Protein AF-A0A932VD61-F1 (afdb_monomer_lite)

Secondary structure (DSSP, 8-state):
-EEEEEEEHHHHHHHHHHHHHHHHTT--TTTHHHHHHHHHT--HHHHHHHHHHHHHHHH--TTEEEEEEEEPPTT-PPPTTPEEETTEEEEEEEPPPP--------GGG---------------------------------------PPP--------------------------PPP--PPPPPPPP------TT-PPP----------------PPP--------PPPP-

Structure (mmCIF, N/CA/C/O backbone):
data_AF-A0A932VD61-F1
#
_entry.id   AF-A0A932VD61-F1
#
loop_
_atom_site.group_PDB
_atom_site.id
_atom_site.type_symbol
_atom_site.label_atom_id
_atom_site.label_alt_id
_atom_site.labe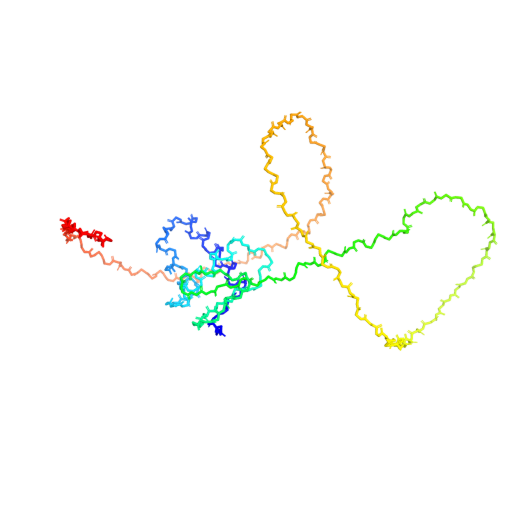l_comp_id
_atom_site.label_asym_id
_atom_site.label_entity_id
_atom_site.label_seq_id
_atom_site.pdbx_PDB_ins_code
_atom_site.Cartn_x
_atom_site.Cartn_y
_atom_site.Cartn_z
_atom_site.occupancy
_atom_site.B_iso_or_equiv
_atom_site.auth_seq_id
_atom_site.auth_comp_id
_atom_site.auth_asym_id
_atom_site.auth_atom_id
_atom_site.pdbx_PDB_model_num
ATOM 1 N N . MET A 1 1 ? 19.773 8.457 -6.678 1.00 86.25 1 MET A N 1
ATOM 2 C CA . MET A 1 1 ? 18.458 7.871 -6.346 1.00 86.25 1 MET A CA 1
ATOM 3 C C . MET A 1 1 ? 18.666 6.917 -5.197 1.00 86.25 1 MET A C 1
ATOM 5 O O . MET A 1 1 ? 19.420 5.963 -5.352 1.00 86.25 1 MET A O 1
ATOM 9 N N . LYS A 1 2 ? 18.067 7.219 -4.048 1.00 90.88 2 LYS A N 1
ATOM 10 C CA . LYS A 1 2 ? 18.147 6.375 -2.855 1.00 90.88 2 LYS A CA 1
ATOM 11 C C . LYS A 1 2 ? 16.764 5.793 -2.595 1.00 90.88 2 LYS A C 1
ATOM 13 O O . LYS A 1 2 ? 15.779 6.533 -2.584 1.00 90.88 2 LYS A O 1
ATOM 18 N N . THR A 1 3 ? 16.696 4.480 -2.415 1.00 95.44 3 THR A N 1
ATOM 19 C CA . THR A 1 3 ? 15.477 3.813 -1.952 1.00 95.44 3 THR A CA 1
ATOM 20 C C . THR A 1 3 ? 15.306 4.114 -0.470 1.00 95.44 3 THR A C 1
ATOM 22 O O . THR A 1 3 ? 16.220 3.869 0.314 1.00 95.44 3 THR A O 1
ATOM 25 N N . LEU A 1 4 ? 14.160 4.675 -0.092 1.00 95.25 4 LEU A N 1
ATOM 26 C CA . LEU A 1 4 ? 13.840 4.993 1.299 1.00 95.25 4 LEU A CA 1
ATOM 27 C C . LEU A 1 4 ? 13.211 3.793 2.005 1.00 95.25 4 LEU A C 1
ATOM 29 O O . LEU A 1 4 ? 13.608 3.434 3.110 1.00 95.25 4 LEU A O 1
ATOM 33 N N . THR A 1 5 ? 12.197 3.192 1.382 1.00 97.31 5 THR A N 1
ATOM 34 C CA . THR A 1 5 ? 11.459 2.070 1.964 1.00 97.31 5 THR A CA 1
ATOM 35 C C . THR A 1 5 ? 10.760 1.247 0.888 1.00 97.31 5 THR A C 1
ATOM 37 O O . THR A 1 5 ? 10.547 1.715 -0.232 1.00 97.31 5 THR A O 1
ATOM 40 N N . GLU A 1 6 ? 10.404 0.018 1.244 1.00 97.31 6 GLU A N 1
ATOM 41 C CA . GLU A 1 6 ? 9.687 -0.928 0.396 1.00 97.31 6 GLU A CA 1
ATOM 42 C C . GLU A 1 6 ? 8.499 -1.490 1.175 1.00 97.31 6 GLU A C 1
ATOM 44 O O . GLU A 1 6 ? 8.615 -1.828 2.356 1.00 97.31 6 GLU A O 1
ATOM 49 N N . PHE A 1 7 ? 7.355 -1.610 0.506 1.00 98.06 7 PHE A N 1
ATOM 50 C CA . PHE A 1 7 ? 6.151 -2.196 1.079 1.00 98.06 7 PHE A CA 1
ATOM 51 C C . PHE A 1 7 ? 5.710 -3.405 0.263 1.00 98.06 7 PHE A C 1
ATOM 53 O O . PHE A 1 7 ? 5.352 -3.284 -0.909 1.00 98.06 7 PHE A O 1
ATOM 60 N N . ASP A 1 8 ? 5.711 -4.577 0.896 1.00 97.75 8 ASP A N 1
ATOM 61 C CA . ASP A 1 8 ? 5.280 -5.819 0.261 1.00 97.75 8 ASP A CA 1
ATOM 62 C C . ASP A 1 8 ? 3.780 -5.819 -0.035 1.00 97.75 8 ASP A C 1
ATOM 64 O O . ASP A 1 8 ? 2.957 -5.356 0.765 1.00 97.75 8 ASP A O 1
ATOM 68 N N . ALA A 1 9 ? 3.397 -6.448 -1.148 1.00 97.25 9 ALA A N 1
ATOM 69 C CA . ALA A 1 9 ? 1.999 -6.539 -1.554 1.00 97.25 9 ALA A CA 1
ATOM 70 C C . ALA A 1 9 ? 1.101 -7.225 -0.516 1.00 97.25 9 ALA A C 1
ATOM 72 O O . ALA A 1 9 ? -0.081 -6.904 -0.439 1.00 97.25 9 ALA A O 1
ATOM 73 N N . PHE A 1 10 ? 1.630 -8.147 0.297 1.00 96.62 10 PHE A N 1
ATOM 74 C CA . PHE A 1 10 ? 0.847 -8.790 1.357 1.00 96.62 10 PHE A CA 1
ATOM 75 C C . PHE A 1 10 ? 0.365 -7.775 2.403 1.00 96.62 10 PHE A C 1
ATOM 77 O O . PHE A 1 10 ? -0.812 -7.764 2.757 1.00 96.62 10 PHE A O 1
ATOM 84 N N . ARG A 1 11 ? 1.247 -6.868 2.845 1.00 96.44 11 ARG A N 1
ATOM 85 C CA . ARG A 1 11 ? 0.890 -5.811 3.802 1.00 96.44 11 ARG A CA 1
ATOM 86 C C . ARG A 1 11 ? -0.080 -4.810 3.192 1.00 96.44 11 ARG A C 1
ATOM 88 O O . ARG A 1 11 ? -1.061 -4.457 3.838 1.00 96.44 11 ARG A O 1
ATOM 95 N N . LEU A 1 12 ? 0.162 -4.409 1.945 1.00 97.38 12 LEU A N 1
ATOM 96 C CA . LEU A 1 12 ? -0.714 -3.482 1.227 1.00 97.38 12 LEU A CA 1
ATOM 97 C C . LEU A 1 12 ? -2.122 -4.066 1.051 1.00 97.38 12 LEU A C 1
ATOM 99 O O . LEU A 1 12 ? -3.102 -3.386 1.327 1.00 97.38 12 LEU A O 1
ATOM 103 N N . LYS A 1 13 ? -2.245 -5.345 0.674 1.00 96.31 13 LYS A N 1
ATOM 104 C CA . LYS A 1 13 ? -3.547 -6.018 0.533 1.00 96.31 13 LYS A CA 1
ATOM 105 C C . LYS A 1 13 ? -4.289 -6.144 1.861 1.00 96.31 13 LYS A C 1
ATOM 107 O O . LYS A 1 13 ? -5.487 -5.882 1.903 1.00 96.31 13 LYS A O 1
ATOM 112 N N . ASN A 1 14 ? -3.589 -6.498 2.941 1.00 96.50 14 ASN A N 1
ATOM 113 C CA . ASN A 1 14 ? -4.199 -6.538 4.271 1.00 96.50 14 ASN A CA 1
ATOM 114 C C . ASN A 1 14 ? -4.708 -5.152 4.674 1.00 96.50 14 ASN A C 1
ATOM 116 O O . ASN A 1 14 ? -5.851 -5.026 5.091 1.00 96.50 14 ASN A O 1
ATOM 120 N N . ALA A 1 15 ? -3.907 -4.110 4.457 1.00 96.94 15 ALA A N 1
ATOM 121 C CA . ALA A 1 15 ? -4.298 -2.740 4.753 1.00 96.94 15 ALA A CA 1
ATOM 122 C C . ALA A 1 15 ? -5.477 -2.247 3.900 1.00 96.94 15 ALA A C 1
ATOM 124 O O . ALA A 1 15 ? -6.343 -1.556 4.424 1.00 96.94 15 ALA A O 1
ATOM 125 N N . MET A 1 16 ? -5.570 -2.632 2.621 1.00 96.38 16 MET A N 1
ATOM 126 C CA . MET A 1 16 ? -6.751 -2.349 1.793 1.00 96.38 16 MET A CA 1
ATOM 127 C C . MET A 1 16 ? -8.014 -3.012 2.358 1.00 96.38 16 MET A C 1
ATOM 129 O O . MET A 1 16 ? -9.083 -2.406 2.343 1.00 96.38 16 MET A O 1
ATOM 133 N N . ASN A 1 17 ? -7.909 -4.246 2.861 1.00 96.06 17 ASN A N 1
ATOM 134 C CA . ASN A 1 17 ? -9.034 -4.925 3.506 1.00 96.06 17 ASN A CA 1
ATOM 135 C C . ASN A 1 17 ? -9.419 -4.225 4.814 1.00 96.06 17 ASN A C 1
ATOM 137 O O . ASN A 1 17 ? -10.587 -3.907 5.001 1.00 96.06 17 ASN A O 1
ATOM 141 N N . THR A 1 18 ? -8.442 -3.877 5.655 1.00 96.19 18 THR A N 1
ATOM 142 C CA . THR A 1 18 ? -8.679 -3.115 6.888 1.00 96.19 18 THR A CA 1
ATOM 143 C C . THR A 1 18 ? -9.297 -1.748 6.600 1.00 96.19 18 THR A C 1
ATOM 145 O O . THR A 1 18 ? -10.253 -1.367 7.260 1.00 96.19 18 THR A O 1
ATOM 148 N N . LYS A 1 19 ? -8.830 -1.017 5.579 1.00 95.38 19 LYS A N 1
ATOM 149 C CA . LYS A 1 19 ? -9.429 0.260 5.161 1.00 95.38 19 LYS A CA 1
ATOM 150 C C . LYS A 1 19 ? -10.902 0.072 4.798 1.00 95.38 19 LYS A C 1
ATOM 152 O O . LYS A 1 19 ? -11.740 0.809 5.301 1.00 95.38 19 LYS A O 1
ATOM 157 N N . LYS A 1 20 ? -11.234 -0.958 4.011 1.00 95.69 20 LYS A N 1
ATOM 158 C CA . LYS A 1 20 ? -12.627 -1.297 3.667 1.00 95.69 20 LYS A CA 1
ATOM 159 C C . LYS A 1 20 ? -13.467 -1.636 4.897 1.00 95.69 20 LYS A C 1
ATOM 161 O O . LYS A 1 20 ? -14.597 -1.173 4.986 1.00 95.69 20 LYS A O 1
ATOM 166 N N . GLU A 1 21 ? -12.929 -2.408 5.838 1.00 96.00 21 GLU A N 1
ATOM 167 C CA . GLU A 1 21 ? -13.606 -2.744 7.098 1.00 96.00 21 GLU A CA 1
ATOM 168 C C . GLU A 1 21 ? -13.862 -1.499 7.955 1.00 96.00 21 GLU A C 1
ATOM 170 O O . GLU A 1 21 ? -14.961 -1.324 8.472 1.00 96.00 21 GLU A O 1
ATOM 175 N N . LEU A 1 22 ? -12.885 -0.597 8.061 1.00 95.12 22 LEU A N 1
ATOM 176 C CA . LEU A 1 22 ? -13.011 0.644 8.826 1.00 95.12 22 LEU A CA 1
ATOM 177 C C . LEU A 1 22 ? -13.992 1.627 8.174 1.00 95.12 22 LEU A C 1
ATOM 179 O O . LEU A 1 22 ? -14.781 2.255 8.876 1.00 95.12 22 LEU A O 1
ATOM 183 N N . THR A 1 23 ? -13.993 1.728 6.843 1.00 95.06 23 THR A N 1
ATOM 184 C CA . THR A 1 23 ? -14.992 2.515 6.109 1.00 95.06 23 THR A CA 1
ATOM 185 C C . THR A 1 23 ? -16.389 1.908 6.258 1.00 95.06 23 THR A C 1
ATOM 187 O O . THR A 1 23 ? -17.351 2.639 6.470 1.00 95.06 23 THR A O 1
ATOM 190 N N . ALA A 1 24 ? -16.516 0.577 6.216 1.00 96.06 24 ALA A N 1
ATOM 191 C CA . ALA A 1 24 ? -17.784 -0.109 6.466 1.00 96.06 24 ALA A CA 1
ATOM 192 C C . ALA A 1 24 ? -18.271 0.063 7.916 1.00 96.06 24 ALA A C 1
ATOM 194 O O . ALA A 1 24 ? -19.474 0.114 8.153 1.00 96.06 24 ALA A O 1
ATOM 195 N N . ALA A 1 25 ? -17.350 0.209 8.872 1.00 94.56 25 ALA A N 1
ATOM 196 C CA . ALA A 1 25 ? -17.651 0.550 10.261 1.00 94.56 25 ALA A CA 1
ATOM 197 C C . ALA A 1 25 ? -18.057 2.026 10.459 1.00 94.56 25 ALA A C 1
ATOM 199 O O . ALA A 1 25 ? -18.344 2.425 11.585 1.00 94.56 25 ALA A O 1
ATOM 200 N N . GLY A 1 26 ? -18.085 2.835 9.394 1.00 95.69 26 GLY A N 1
ATOM 201 C CA . GLY A 1 26 ? -18.506 4.234 9.446 1.00 95.69 26 GLY A CA 1
ATOM 202 C C . GLY A 1 26 ? -17.440 5.195 9.968 1.00 95.69 26 GLY A C 1
ATOM 203 O O . GLY A 1 26 ? -17.776 6.326 10.308 1.00 95.69 26 GLY A O 1
ATOM 204 N N . LYS A 1 27 ? -16.165 4.780 10.027 1.00 95.62 27 LYS A N 1
ATOM 205 C CA . LYS A 1 27 ? -15.083 5.705 10.383 1.00 95.62 27 LYS A CA 1
ATOM 206 C C . LYS A 1 27 ? -14.934 6.781 9.314 1.00 95.62 27 LYS A C 1
ATOM 208 O O . LYS A 1 27 ? -14.971 6.492 8.114 1.00 95.62 27 LYS A O 1
ATOM 213 N N . THR A 1 28 ? -14.755 8.017 9.759 1.00 93.69 28 THR A N 1
ATOM 214 C CA . THR A 1 28 ? -14.576 9.174 8.879 1.00 93.69 28 THR A CA 1
ATOM 215 C C . THR A 1 28 ? -13.179 9.158 8.253 1.00 93.69 28 THR A C 1
ATOM 217 O O . THR A 1 28 ? -12.256 8.513 8.754 1.00 93.69 28 THR A O 1
ATOM 220 N N . ALA A 1 29 ? -13.002 9.874 7.139 1.00 90.56 29 ALA A N 1
ATOM 221 C CA . ALA A 1 29 ? -11.723 9.916 6.423 1.00 90.56 29 ALA A CA 1
ATOM 222 C C . ALA A 1 29 ? -10.560 10.459 7.277 1.00 90.56 29 ALA A C 1
ATOM 224 O O . ALA A 1 29 ? -9.412 10.096 7.039 1.00 90.56 29 ALA A O 1
ATOM 225 N N . GLU A 1 30 ? -10.862 11.278 8.285 1.00 92.25 30 GLU A N 1
ATOM 226 C CA . GLU A 1 30 ? -9.887 11.864 9.211 1.00 92.25 30 GLU A CA 1
ATOM 227 C C . GLU A 1 30 ? -9.397 10.857 10.265 1.00 92.25 30 GLU A C 1
ATOM 229 O O . GLU A 1 30 ? -8.239 10.900 10.674 1.00 92.25 30 GLU A O 1
ATOM 234 N N . GLU A 1 31 ? -10.239 9.898 10.662 1.00 94.38 31 GLU A N 1
ATOM 235 C CA . GLU A 1 31 ? -9.899 8.867 11.654 1.00 94.38 31 GLU A CA 1
ATOM 236 C C . GLU A 1 31 ? -9.207 7.643 11.037 1.00 94.38 31 GLU A C 1
ATOM 238 O O . GLU A 1 31 ? -8.547 6.869 11.740 1.00 94.38 31 GLU A O 1
ATOM 243 N N . LEU A 1 32 ? -9.344 7.442 9.721 1.00 94.25 32 LEU A N 1
ATOM 244 C CA . LEU A 1 32 ? -8.760 6.296 9.020 1.00 94.25 32 LEU A CA 1
ATOM 245 C C . LEU A 1 32 ? -7.230 6.212 9.161 1.00 94.25 32 LEU A C 1
ATOM 247 O O . LEU A 1 32 ? -6.754 5.127 9.500 1.00 94.25 32 LEU A O 1
ATOM 251 N N . PRO A 1 33 ? -6.440 7.286 8.956 1.00 94.94 33 PRO A N 1
ATOM 252 C CA . PRO A 1 33 ? -4.986 7.233 9.106 1.00 94.94 33 PRO A CA 1
ATOM 253 C C . PRO A 1 33 ? -4.550 6.787 10.502 1.00 94.94 33 PRO A C 1
ATOM 255 O O . PRO A 1 33 ? -3.678 5.927 10.618 1.00 94.94 33 PRO A O 1
ATOM 258 N N . ALA A 1 34 ? -5.189 7.319 11.548 1.00 95.19 34 ALA A N 1
ATOM 259 C CA . ALA A 1 34 ? -4.887 6.974 12.934 1.00 95.19 34 ALA A CA 1
ATOM 260 C C . ALA A 1 34 ? -5.236 5.507 13.229 1.00 95.19 34 ALA A C 1
ATOM 262 O O . ALA A 1 34 ? -4.380 4.741 13.669 1.00 95.19 34 ALA A O 1
ATOM 263 N N . ALA A 1 35 ? -6.451 5.076 12.872 1.00 95.69 35 ALA A N 1
ATOM 264 C CA . ALA A 1 35 ? -6.892 3.696 13.065 1.00 95.69 35 ALA A CA 1
ATOM 265 C C . ALA A 1 35 ? -6.031 2.684 12.286 1.00 95.69 35 ALA A C 1
ATOM 267 O O . ALA A 1 35 ? -5.768 1.580 12.764 1.00 95.69 35 ALA A O 1
ATOM 268 N N . MET A 1 36 ? -5.581 3.044 11.081 1.00 95.62 36 MET A N 1
ATOM 269 C CA . MET A 1 36 ? -4.672 2.214 10.291 1.00 95.62 36 MET A CA 1
ATOM 270 C C . MET A 1 36 ? -3.262 2.173 10.887 1.00 95.62 36 MET A C 1
ATOM 272 O O . MET A 1 36 ? -2.645 1.107 10.889 1.00 95.62 36 MET A O 1
ATOM 276 N N . GLY A 1 37 ? -2.765 3.299 11.406 1.00 95.56 37 GLY A N 1
ATOM 277 C CA . GLY A 1 37 ? -1.489 3.372 12.118 1.00 95.56 37 GLY A CA 1
ATOM 278 C C . GLY A 1 37 ? -1.457 2.446 13.329 1.00 95.56 37 GLY A C 1
ATOM 279 O O . GLY A 1 37 ? -0.532 1.644 13.462 1.00 95.56 37 GLY A O 1
ATOM 280 N N . GLU A 1 38 ? -2.519 2.457 14.135 1.00 95.44 38 GLU A N 1
ATOM 281 C CA . GLU A 1 38 ? -2.684 1.561 15.285 1.00 95.44 38 GLU A CA 1
ATOM 282 C C . GLU A 1 38 ? -2.765 0.085 14.868 1.00 95.44 38 GLU A C 1
ATOM 284 O O . GLU A 1 38 ? -2.044 -0.759 15.406 1.00 95.44 38 GLU A O 1
ATOM 289 N N . ALA A 1 39 ? -3.596 -0.238 13.870 1.00 94.81 39 ALA A N 1
ATOM 290 C CA . ALA A 1 39 ? -3.789 -1.615 13.411 1.00 94.81 39 ALA A CA 1
ATOM 291 C C . ALA A 1 39 ? -2.506 -2.234 12.828 1.00 94.81 39 ALA A C 1
ATOM 293 O O . ALA A 1 39 ? -2.231 -3.420 13.024 1.00 94.81 39 ALA A O 1
ATOM 294 N N . LEU A 1 40 ? -1.712 -1.434 12.111 1.00 94.56 40 LEU A N 1
ATOM 295 C CA . LEU A 1 40 ? -0.491 -1.882 11.435 1.00 94.56 40 LEU A CA 1
ATOM 296 C C . LEU A 1 40 ? 0.782 -1.627 12.248 1.00 94.56 40 LEU A C 1
ATOM 298 O O . LEU A 1 40 ? 1.854 -2.074 11.831 1.00 94.56 40 LEU A O 1
ATOM 302 N N . LYS A 1 41 ? 0.672 -0.950 13.398 1.00 96.19 41 LYS A N 1
ATOM 303 C CA . LYS A 1 41 ? 1.795 -0.513 14.242 1.00 96.19 41 LYS A CA 1
ATOM 304 C C . LYS A 1 41 ? 2.809 0.322 13.450 1.00 96.19 41 LYS A C 1
ATOM 306 O O . LYS A 1 41 ? 4.016 0.084 13.507 1.00 96.19 41 LYS A O 1
ATOM 311 N N . LEU A 1 42 ? 2.298 1.250 12.642 1.00 96.12 42 LEU A N 1
ATOM 312 C CA . LEU A 1 42 ? 3.087 2.177 11.835 1.00 96.12 42 LEU A CA 1
ATOM 313 C C . LEU A 1 42 ? 2.856 3.600 12.334 1.00 96.12 42 LEU A C 1
ATOM 315 O O . LEU A 1 42 ? 1.717 4.016 12.516 1.00 96.12 42 LEU A O 1
ATOM 319 N N . GLU A 1 43 ? 3.939 4.355 12.493 1.00 96.25 43 GLU A N 1
ATOM 320 C CA . GLU A 1 43 ? 3.909 5.713 13.039 1.00 96.25 43 GLU A CA 1
ATOM 321 C C . GLU A 1 43 ? 4.756 6.675 12.193 1.00 96.25 43 GLU A C 1
ATOM 323 O O . GLU A 1 43 ? 5.644 6.260 11.434 1.00 96.25 43 GLU A O 1
ATOM 328 N N . GLY A 1 44 ? 4.462 7.972 12.331 1.00 95.44 44 GLY A N 1
ATOM 329 C CA . GLY A 1 44 ? 5.218 9.075 11.734 1.00 95.44 44 GLY A CA 1
ATOM 330 C C . GLY A 1 44 ? 5.365 8.976 10.213 1.00 95.44 44 GLY A C 1
ATOM 331 O O . GLY A 1 44 ? 4.424 8.636 9.491 1.00 95.44 44 GLY A O 1
ATOM 332 N N . ASP A 1 45 ? 6.578 9.231 9.724 1.00 95.12 45 ASP A N 1
ATOM 333 C CA . ASP A 1 45 ? 6.889 9.243 8.289 1.00 95.12 45 ASP A CA 1
ATOM 334 C C . ASP A 1 45 ? 6.650 7.901 7.595 1.00 95.12 45 ASP A C 1
ATOM 336 O O . ASP A 1 45 ? 6.368 7.853 6.399 1.00 95.12 45 ASP A O 1
ATOM 340 N N . LYS A 1 46 ? 6.770 6.781 8.315 1.00 95.81 46 LYS A N 1
ATOM 341 C CA . LYS A 1 46 ? 6.507 5.464 7.722 1.00 95.81 46 LYS A CA 1
ATOM 342 C C . LYS A 1 46 ? 5.022 5.277 7.442 1.00 95.81 46 LYS A C 1
ATOM 344 O O . LYS A 1 46 ? 4.690 4.668 6.429 1.00 95.81 46 LYS A O 1
ATOM 349 N N . LEU A 1 47 ? 4.150 5.799 8.305 1.00 96.44 47 LEU A N 1
ATOM 350 C CA . LEU A 1 47 ? 2.705 5.749 8.102 1.00 96.44 47 LEU A CA 1
ATOM 351 C C . LEU A 1 47 ? 2.292 6.613 6.908 1.00 96.44 47 LEU A C 1
ATOM 353 O O . LEU A 1 47 ? 1.569 6.132 6.041 1.00 96.44 47 LEU A O 1
ATOM 357 N N . THR A 1 48 ? 2.802 7.843 6.807 1.00 96.25 48 THR A N 1
ATOM 358 C CA . THR A 1 48 ? 2.482 8.737 5.678 1.00 96.25 48 THR A CA 1
ATOM 359 C C . THR A 1 48 ? 2.940 8.143 4.345 1.00 96.25 48 THR A C 1
ATOM 361 O O . THR A 1 48 ? 2.181 8.107 3.376 1.00 96.25 48 THR A O 1
ATOM 364 N N . LEU A 1 49 ? 4.146 7.567 4.319 1.00 97.31 49 LEU A N 1
ATOM 365 C CA . LEU A 1 49 ? 4.668 6.812 3.182 1.00 97.31 49 LEU A CA 1
ATOM 366 C C . LEU A 1 49 ? 3.811 5.605 2.815 1.00 97.31 49 LEU A C 1
ATOM 368 O O . LEU A 1 49 ? 3.594 5.337 1.635 1.00 97.31 49 LEU A O 1
ATOM 372 N N . PHE A 1 50 ? 3.358 4.863 3.820 1.00 97.81 50 PHE A N 1
ATOM 373 C CA . PHE A 1 50 ? 2.550 3.674 3.620 1.00 97.81 50 PHE A CA 1
ATOM 374 C C . PHE A 1 50 ? 1.170 4.015 3.056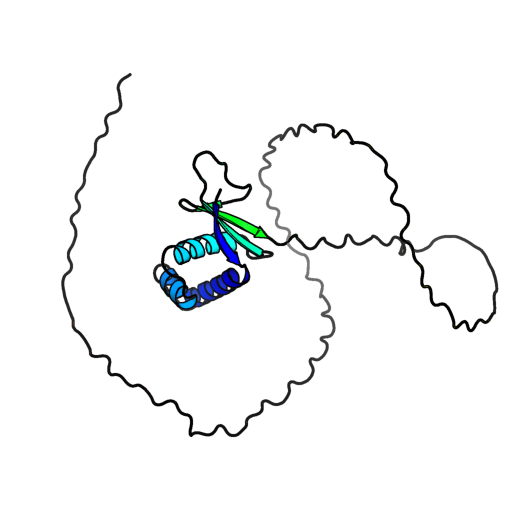 1.00 97.81 50 PHE A C 1
ATOM 376 O O . PHE A 1 50 ? 0.713 3.340 2.140 1.00 97.81 50 PHE A O 1
ATOM 383 N N . LEU A 1 51 ? 0.530 5.079 3.549 1.00 96.75 51 LEU A N 1
ATOM 384 C CA . LEU A 1 51 ? -0.762 5.545 3.041 1.00 96.75 51 LEU A CA 1
ATOM 385 C C . LEU A 1 51 ? -0.656 6.011 1.583 1.00 96.75 51 LEU A C 1
ATOM 387 O O . LEU A 1 51 ? -1.455 5.584 0.755 1.00 96.75 51 LEU A O 1
ATOM 391 N N . ALA A 1 52 ? 0.384 6.777 1.237 1.00 97.31 52 ALA A N 1
ATOM 392 C CA . ALA A 1 52 ? 0.641 7.164 -0.152 1.00 97.31 52 ALA A CA 1
ATOM 393 C C . ALA A 1 52 ? 0.920 5.946 -1.057 1.00 97.31 52 ALA A C 1
ATOM 395 O O . ALA A 1 52 ? 0.419 5.867 -2.178 1.00 97.31 52 ALA A O 1
ATOM 396 N N . ALA A 1 53 ? 1.674 4.956 -0.567 1.00 97.81 53 ALA A N 1
ATOM 397 C CA . ALA A 1 53 ? 1.904 3.706 -1.290 1.00 97.81 53 ALA A CA 1
ATOM 398 C C . ALA A 1 53 ? 0.619 2.877 -1.462 1.00 97.81 53 ALA A C 1
ATOM 400 O O . ALA A 1 53 ? 0.464 2.186 -2.470 1.00 97.81 53 ALA A O 1
ATOM 401 N N . LEU A 1 54 ? -0.297 2.943 -0.494 1.00 97.12 54 LEU A N 1
ATOM 402 C CA . LEU A 1 54 ? -1.587 2.267 -0.545 1.00 97.12 54 LEU A CA 1
ATOM 403 C C . LEU A 1 54 ? -2.491 2.872 -1.621 1.00 97.12 54 LEU A C 1
ATOM 405 O O . LEU A 1 54 ? -3.080 2.111 -2.378 1.00 97.12 54 LEU A O 1
ATOM 409 N N . GLU A 1 55 ? -2.527 4.199 -1.764 1.00 95.75 55 GLU A N 1
ATOM 410 C CA . GLU A 1 55 ? -3.238 4.859 -2.871 1.00 95.75 55 GLU A CA 1
ATOM 411 C C . GLU A 1 55 ? -2.717 4.404 -4.242 1.00 95.75 55 GLU A C 1
ATOM 413 O O . GLU A 1 55 ? -3.497 4.061 -5.125 1.00 95.75 55 GLU A O 1
ATOM 418 N N . VAL A 1 56 ? -1.392 4.328 -4.408 1.00 96.44 56 VAL A N 1
ATOM 419 C CA . VAL A 1 56 ? -0.770 3.839 -5.652 1.00 96.44 56 VAL A CA 1
ATOM 420 C C . VAL A 1 56 ? -1.124 2.370 -5.915 1.00 96.44 56 VAL A C 1
ATOM 422 O O . VAL A 1 56 ? -1.342 1.960 -7.055 1.00 96.44 56 VAL A O 1
ATOM 425 N N . ALA A 1 57 ? -1.193 1.557 -4.862 1.00 96.81 57 ALA A N 1
ATOM 426 C CA . ALA A 1 57 ? -1.550 0.147 -4.963 1.00 96.81 57 ALA A CA 1
ATOM 427 C C . ALA A 1 57 ? -3.047 -0.084 -5.250 1.00 96.81 57 ALA A C 1
ATOM 429 O O . ALA A 1 57 ? -3.394 -1.118 -5.826 1.00 96.81 57 ALA A O 1
ATOM 430 N N . GLU A 1 58 ? -3.928 0.849 -4.873 1.00 95.19 58 GLU A N 1
ATOM 431 C CA . GLU A 1 58 ? -5.373 0.774 -5.133 1.00 95.19 58 GLU A CA 1
ATOM 432 C C . GLU A 1 58 ? -5.705 0.882 -6.627 1.00 95.19 58 GLU A C 1
ATOM 434 O O . GLU A 1 58 ? -6.660 0.249 -7.077 1.00 95.19 58 GLU A O 1
ATOM 439 N N . GLU A 1 59 ? -4.895 1.595 -7.416 1.00 93.94 59 GLU A N 1
ATOM 440 C CA . GLU A 1 59 ? -5.087 1.694 -8.869 1.00 93.94 59 GLU A CA 1
ATOM 441 C C . GLU A 1 59 ? -4.941 0.335 -9.571 1.00 93.94 59 GLU A C 1
ATOM 443 O O . GLU A 1 59 ? -5.625 0.053 -10.559 1.00 93.94 59 GLU A O 1
ATOM 448 N N . ARG A 1 60 ? -4.027 -0.517 -9.080 1.00 93.00 60 ARG A N 1
ATOM 449 C CA . ARG A 1 60 ? -3.723 -1.841 -9.647 1.00 93.00 60 ARG A CA 1
ATOM 450 C C . ARG A 1 60 ? -3.379 -2.850 -8.540 1.00 93.00 60 ARG A C 1
ATOM 452 O O . ARG A 1 60 ? -2.205 -3.144 -8.311 1.00 93.00 60 ARG A O 1
ATOM 459 N N . PRO A 1 61 ? -4.382 -3.443 -7.871 1.00 93.25 61 PRO A N 1
ATOM 460 C CA . PRO A 1 61 ? -4.140 -4.387 -6.775 1.00 93.25 61 PRO A CA 1
ATOM 461 C C . PRO A 1 61 ? -3.719 -5.787 -7.259 1.00 93.25 61 PRO A C 1
ATOM 463 O O . PRO A 1 61 ? -3.141 -6.584 -6.506 1.00 93.25 61 PRO A O 1
ATOM 466 N N . GLU A 1 62 ? -4.024 -6.121 -8.514 1.00 94.19 62 GLU A N 1
ATOM 467 C CA . GLU A 1 62 ? -3.737 -7.423 -9.108 1.00 94.19 62 GLU A CA 1
ATOM 468 C C . GLU A 1 62 ? -2.285 -7.525 -9.575 1.00 94.19 62 GLU A C 1
ATOM 470 O O . GLU A 1 62 ? -1.726 -6.602 -10.160 1.00 94.19 62 GLU A O 1
ATOM 475 N N . GLY A 1 63 ? -1.647 -8.663 -9.297 1.00 94.06 63 GLY A N 1
ATOM 476 C CA . GLY A 1 63 ? -0.258 -8.899 -9.696 1.00 94.06 63 GLY A CA 1
ATOM 477 C C . GLY A 1 63 ? 0.780 -8.021 -8.989 1.00 94.06 63 GLY A C 1
ATOM 478 O O . GLY A 1 63 ? 1.958 -8.146 -9.305 1.00 94.06 63 GLY A O 1
ATOM 479 N N . LEU A 1 64 ? 0.397 -7.170 -8.031 1.00 96.88 64 LEU A N 1
ATOM 480 C CA . LEU A 1 64 ? 1.343 -6.358 -7.266 1.00 96.88 64 LEU A CA 1
ATOM 481 C C . LEU A 1 64 ? 2.300 -7.258 -6.470 1.00 96.88 64 LEU A C 1
ATOM 483 O O . LEU A 1 64 ? 1.861 -8.169 -5.760 1.00 96.88 64 LEU A O 1
ATOM 487 N N . LYS A 1 65 ? 3.602 -6.987 -6.581 1.00 97.50 65 LYS A N 1
ATOM 488 C CA . LYS A 1 65 ? 4.667 -7.631 -5.804 1.00 97.50 65 LYS A CA 1
ATOM 489 C C . LYS A 1 65 ? 5.057 -6.766 -4.609 1.00 97.50 65 LYS A C 1
ATOM 491 O O . LYS A 1 65 ? 5.035 -7.249 -3.478 1.00 97.50 65 LYS A O 1
ATOM 496 N N . ARG A 1 66 ? 5.377 -5.496 -4.857 1.00 97.81 66 ARG A N 1
ATOM 497 C CA . ARG A 1 66 ? 5.743 -4.499 -3.838 1.00 97.81 66 ARG A CA 1
ATOM 498 C C . ARG A 1 66 ? 5.627 -3.083 -4.398 1.00 97.81 66 ARG A C 1
ATOM 500 O O . ARG A 1 66 ? 5.580 -2.905 -5.612 1.00 97.81 66 ARG A O 1
ATOM 507 N N . VAL A 1 67 ? 5.639 -2.091 -3.518 1.00 98.00 67 VAL A N 1
ATOM 508 C CA . VAL A 1 67 ? 5.792 -0.675 -3.873 1.00 98.00 67 VAL A CA 1
ATOM 509 C C . VAL A 1 67 ? 7.107 -0.172 -3.291 1.00 98.00 67 VAL A C 1
ATOM 511 O O . VAL A 1 67 ? 7.342 -0.303 -2.090 1.00 98.00 67 VAL A O 1
ATOM 514 N N . VAL A 1 68 ? 7.968 0.376 -4.146 1.00 97.94 68 VAL A N 1
ATOM 515 C CA . VAL A 1 68 ? 9.281 0.914 -3.772 1.00 97.94 68 VAL A CA 1
ATOM 516 C C . VAL A 1 68 ? 9.203 2.434 -3.734 1.00 97.94 68 VAL A C 1
ATOM 518 O O . VAL A 1 68 ? 8.720 3.057 -4.681 1.00 97.94 68 VAL A O 1
ATOM 521 N N . VAL A 1 69 ? 9.680 3.031 -2.645 1.00 97.50 69 VAL A N 1
ATOM 522 C CA . VAL A 1 69 ? 9.672 4.482 -2.442 1.00 97.50 69 VAL A CA 1
ATOM 523 C C . VAL A 1 69 ? 11.081 5.037 -2.599 1.00 97.50 69 VAL A C 1
ATOM 525 O O . VAL A 1 69 ? 12.016 4.587 -1.932 1.00 97.50 69 VAL A O 1
ATOM 528 N N . PHE A 1 70 ? 11.226 6.064 -3.429 1.00 96.25 70 PHE A N 1
ATOM 529 C CA . PHE A 1 70 ? 12.498 6.708 -3.730 1.00 96.25 70 PHE A CA 1
ATOM 530 C C . PHE A 1 70 ? 12.505 8.179 -3.322 1.00 96.25 70 PHE A C 1
ATOM 532 O O . PHE A 1 70 ? 11.542 8.913 -3.556 1.00 96.25 70 PHE A O 1
ATOM 539 N N . ALA A 1 71 ? 13.654 8.613 -2.803 1.00 94.50 71 ALA A N 1
ATOM 540 C CA . ALA A 1 71 ? 14.044 10.015 -2.801 1.00 94.50 71 ALA A CA 1
ATOM 541 C C . ALA A 1 71 ? 14.807 10.313 -4.098 1.00 94.50 71 ALA A C 1
ATOM 543 O O . ALA A 1 71 ? 15.829 9.674 -4.403 1.00 94.50 71 ALA A O 1
ATOM 544 N N . VAL A 1 72 ? 14.296 11.270 -4.868 1.00 91.25 72 VAL A N 1
ATOM 545 C CA . VAL A 1 72 ? 14.989 11.789 -6.045 1.00 91.25 72 VAL A CA 1
ATOM 546 C C . VAL A 1 72 ? 15.929 12.895 -5.582 1.00 91.25 72 VAL A C 1
ATOM 548 O O . VAL A 1 72 ? 15.525 13.813 -4.884 1.00 91.25 72 VAL A O 1
ATOM 551 N N . GLU A 1 73 ? 17.205 12.752 -5.927 1.00 89.38 73 GLU A N 1
ATOM 552 C CA . GLU A 1 73 ? 18.201 13.806 -5.735 1.00 89.38 73 GLU A CA 1
ATOM 553 C C . GLU A 1 73 ? 18.068 14.785 -6.906 1.00 89.38 73 GLU A C 1
ATOM 555 O O . GLU A 1 73 ? 17.855 14.343 -8.043 1.00 89.38 73 GLU A O 1
ATOM 560 N N . GLU A 1 74 ? 18.201 16.083 -6.639 1.00 84.25 74 GLU A N 1
ATOM 561 C CA . GLU A 1 74 ? 18.130 17.133 -7.657 1.00 84.25 74 GLU A CA 1
ATOM 562 C C . GLU A 1 74 ? 19.061 16.804 -8.840 1.00 84.25 74 GLU A C 1
ATOM 564 O O . GLU A 1 74 ? 20.237 16.479 -8.669 1.00 84.25 74 GLU A O 1
ATOM 569 N N . GLY A 1 75 ? 18.505 16.804 -10.056 1.00 86.12 75 GLY A N 1
ATOM 570 C CA . GLY A 1 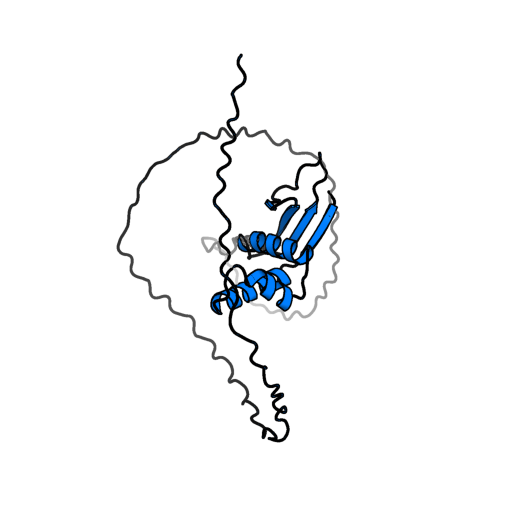75 ? 19.234 16.498 -11.293 1.00 86.12 75 GLY A CA 1
ATOM 571 C C . GLY A 1 75 ? 19.189 15.040 -11.774 1.00 86.12 75 GLY A C 1
ATOM 572 O O . GLY A 1 75 ? 19.700 14.754 -12.856 1.00 86.12 75 GLY A O 1
ATOM 573 N N . LYS A 1 76 ? 18.558 14.106 -11.045 1.00 85.75 76 LYS A N 1
ATOM 574 C CA . LYS A 1 76 ? 18.306 12.734 -11.540 1.00 85.75 76 LYS A CA 1
ATOM 575 C C . LYS A 1 76 ? 16.838 12.573 -11.936 1.00 85.75 76 LYS A C 1
ATOM 577 O O . LYS A 1 76 ? 15.949 12.896 -11.158 1.00 85.75 76 LYS A O 1
ATOM 582 N N . SER A 1 77 ? 16.568 12.054 -13.134 1.00 88.62 77 SER A N 1
ATOM 583 C CA . SER A 1 77 ? 15.195 11.776 -13.572 1.00 88.62 77 SER A CA 1
ATOM 584 C C . SER A 1 77 ? 14.593 10.590 -12.810 1.00 88.62 77 SER A C 1
ATOM 586 O O . SER A 1 77 ? 15.289 9.632 -12.464 1.00 88.62 77 SER A O 1
ATOM 588 N N . ALA A 1 78 ? 13.290 10.666 -12.534 1.00 91.06 78 ALA A N 1
ATOM 589 C CA . ALA A 1 78 ? 12.557 9.605 -11.853 1.00 91.06 78 ALA A CA 1
ATOM 590 C C . ALA A 1 78 ? 12.521 8.305 -12.692 1.00 91.06 78 ALA A C 1
ATOM 592 O O . ALA A 1 78 ? 12.543 8.363 -13.929 1.00 91.06 78 ALA A O 1
ATOM 593 N N . PRO A 1 79 ? 12.439 7.120 -12.052 1.00 91.56 79 PRO A N 1
ATOM 594 C CA . PRO A 1 79 ? 12.276 5.854 -12.760 1.00 91.56 79 PRO A CA 1
ATOM 595 C C . PRO A 1 79 ? 11.025 5.855 -13.647 1.00 91.56 79 PRO A C 1
ATOM 597 O O . PRO A 1 79 ? 9.993 6.427 -13.295 1.00 91.56 79 PRO A O 1
ATOM 600 N N . LYS A 1 80 ? 11.089 5.170 -14.795 1.00 93.19 80 LYS A N 1
ATOM 601 C CA . LYS A 1 80 ? 9.937 5.054 -15.701 1.00 93.19 80 LYS A CA 1
ATOM 602 C C . LYS A 1 80 ? 8.765 4.380 -14.984 1.00 93.19 80 LYS A C 1
ATOM 604 O O . LYS A 1 80 ? 8.913 3.272 -14.477 1.00 93.19 80 LYS A O 1
ATOM 609 N N . GLY A 1 81 ? 7.608 5.037 -14.995 1.00 92.19 81 GLY A N 1
ATOM 610 C CA . GLY A 1 81 ? 6.391 4.538 -14.351 1.00 92.19 81 GLY A CA 1
ATOM 611 C C . GLY A 1 81 ? 6.314 4.795 -12.845 1.00 92.19 81 GLY A C 1
ATOM 612 O O . GLY A 1 81 ? 5.387 4.298 -12.213 1.00 92.19 81 GLY A O 1
ATOM 613 N N . ALA A 1 82 ? 7.253 5.552 -12.266 1.00 95.81 82 ALA A N 1
ATOM 614 C CA . ALA A 1 82 ? 7.093 6.049 -10.907 1.00 95.81 82 ALA A CA 1
ATOM 615 C C . ALA A 1 82 ? 6.045 7.173 -10.866 1.00 95.81 82 ALA A C 1
ATOM 617 O O . ALA A 1 82 ? 6.011 8.034 -11.746 1.00 95.81 82 ALA A O 1
ATOM 618 N N . LEU A 1 83 ? 5.206 7.164 -9.832 1.00 95.25 83 LEU A N 1
ATOM 619 C CA . LEU A 1 83 ? 4.233 8.210 -9.539 1.00 95.25 83 LEU A CA 1
ATOM 620 C C . LEU A 1 83 ? 4.798 9.145 -8.469 1.00 95.25 83 LEU A C 1
ATOM 622 O O . LEU A 1 83 ? 5.288 8.689 -7.434 1.00 95.25 83 LEU A O 1
ATOM 626 N N . LEU A 1 84 ? 4.727 10.451 -8.718 1.00 94.94 84 LEU A N 1
ATOM 627 C CA . LEU A 1 84 ? 5.120 11.473 -7.753 1.00 94.94 84 LEU A CA 1
ATOM 628 C C . LEU A 1 84 ? 3.935 11.768 -6.824 1.00 94.94 84 LEU A C 1
ATOM 630 O O . LEU A 1 84 ? 2.870 12.177 -7.286 1.00 94.94 84 LEU A O 1
ATOM 634 N N . LYS A 1 85 ? 4.116 11.552 -5.520 1.00 93.88 85 LYS A N 1
ATOM 635 C CA . LYS A 1 85 ? 3.126 11.864 -4.478 1.00 93.88 85 LYS A CA 1
ATOM 636 C C . LYS A 1 85 ? 3.837 12.627 -3.360 1.00 93.88 85 LYS A C 1
ATOM 638 O O . LYS A 1 85 ? 4.684 12.067 -2.663 1.00 93.88 85 LYS A O 1
ATOM 643 N N . GLY A 1 86 ? 3.515 13.912 -3.218 1.00 89.69 86 GLY A N 1
ATOM 644 C CA . GLY A 1 86 ? 4.312 14.832 -2.400 1.00 89.69 86 GLY A CA 1
ATOM 645 C C . GLY A 1 86 ? 5.739 14.934 -2.946 1.00 89.69 86 GLY A C 1
ATOM 646 O O . GLY A 1 86 ? 5.929 15.031 -4.156 1.00 89.69 86 GLY A O 1
ATOM 647 N N . ASP A 1 87 ? 6.734 14.810 -2.070 1.00 91.50 87 ASP A N 1
ATOM 648 C CA . ASP A 1 87 ? 8.157 14.941 -2.433 1.00 91.50 87 ASP A CA 1
ATOM 649 C C . ASP A 1 87 ? 8.827 13.612 -2.817 1.00 91.50 87 ASP A C 1
ATOM 651 O O . ASP A 1 87 ? 10.045 13.528 -2.999 1.00 91.50 87 ASP A O 1
ATOM 655 N N . LYS A 1 88 ? 8.055 12.522 -2.872 1.00 96.06 88 LYS A N 1
ATOM 656 C CA . LYS A 1 88 ? 8.591 11.163 -2.997 1.00 96.06 88 LYS A CA 1
ATOM 657 C C . LYS A 1 88 ? 8.018 10.460 -4.216 1.00 96.06 88 LYS A C 1
ATOM 659 O O . LYS A 1 88 ? 6.879 10.679 -4.622 1.00 96.06 88 LYS A O 1
ATOM 664 N N . ASN A 1 89 ? 8.844 9.604 -4.808 1.00 96.94 89 ASN A N 1
ATOM 665 C CA . ASN A 1 89 ? 8.496 8.858 -6.011 1.00 96.94 89 ASN A CA 1
ATOM 666 C C . ASN A 1 89 ? 8.179 7.411 -5.640 1.00 96.94 89 ASN A C 1
ATOM 668 O O . ASN A 1 89 ? 8.958 6.763 -4.944 1.00 96.94 89 ASN A O 1
ATOM 672 N N . PHE A 1 90 ? 7.054 6.903 -6.127 1.00 97.81 90 PHE A N 1
ATOM 673 C CA . PHE A 1 90 ? 6.530 5.582 -5.806 1.00 97.81 90 PHE A CA 1
ATOM 674 C C . PHE A 1 90 ? 6.509 4.725 -7.065 1.00 97.81 90 PHE A C 1
ATOM 676 O O . PHE A 1 90 ? 5.872 5.085 -8.050 1.00 97.81 90 PHE A O 1
ATOM 683 N N . LEU A 1 91 ? 7.184 3.580 -7.042 1.00 97.31 91 LEU A N 1
ATOM 684 C CA . LEU A 1 91 ? 7.172 2.618 -8.140 1.00 97.31 91 LEU A CA 1
ATOM 685 C C . LEU A 1 91 ? 6.453 1.351 -7.696 1.00 97.31 91 LEU A C 1
ATOM 687 O O . LEU A 1 91 ? 6.934 0.626 -6.823 1.00 97.31 91 LEU A O 1
ATOM 691 N N . ALA A 1 92 ? 5.313 1.072 -8.317 1.00 97.62 92 ALA A N 1
ATOM 692 C CA . ALA A 1 92 ? 4.632 -0.201 -8.153 1.00 97.62 92 ALA A CA 1
ATOM 693 C C . ALA A 1 92 ? 5.322 -1.268 -9.015 1.00 97.62 92 ALA A C 1
ATOM 695 O O . ALA A 1 92 ? 5.332 -1.188 -10.244 1.00 97.62 92 ALA A O 1
ATOM 696 N N . GLU A 1 93 ? 5.906 -2.275 -8.368 1.00 96.81 93 GLU A N 1
ATOM 697 C CA . GLU A 1 93 ? 6.454 -3.443 -9.043 1.00 96.81 93 GLU A CA 1
ATOM 698 C C . GLU A 1 93 ? 5.415 -4.560 -9.084 1.00 96.81 93 GLU A C 1
ATOM 700 O O . GLU A 1 93 ? 4.856 -4.964 -8.060 1.00 96.81 93 GLU A O 1
ATOM 705 N N . PHE A 1 94 ? 5.212 -5.115 -10.274 1.00 96.56 94 PHE A N 1
ATOM 706 C CA . PHE A 1 94 ? 4.276 -6.203 -10.518 1.00 96.56 94 PHE A CA 1
ATOM 707 C C . PHE A 1 94 ? 5.033 -7.494 -10.827 1.00 96.56 94 PHE A C 1
ATOM 709 O O . PHE A 1 94 ? 6.138 -7.478 -11.374 1.00 96.56 94 PHE A O 1
ATOM 716 N N . PHE A 1 95 ? 4.436 -8.633 -10.489 1.00 95.44 95 PHE A N 1
ATOM 717 C CA . PHE A 1 95 ? 4.872 -9.911 -11.030 1.00 95.44 95 PHE A CA 1
ATOM 718 C C . PHE A 1 95 ? 4.741 -9.886 -12.552 1.00 95.44 95 PHE A C 1
ATOM 720 O O . PHE A 1 95 ? 3.800 -9.303 -13.095 1.00 95.44 95 PHE A O 1
ATOM 727 N N . ALA A 1 96 ? 5.677 -10.544 -13.239 1.00 91.00 96 ALA A N 1
ATOM 728 C CA . ALA A 1 96 ? 5.517 -10.781 -14.664 1.00 91.00 96 ALA A CA 1
ATOM 729 C C . ALA A 1 96 ? 4.160 -11.473 -14.881 1.00 91.00 96 ALA A C 1
ATOM 731 O O . ALA A 1 96 ? 3.855 -12.422 -14.143 1.00 91.00 96 ALA A O 1
ATOM 732 N N . PRO A 1 97 ? 3.336 -11.009 -15.842 1.00 86.50 97 PRO A N 1
ATOM 733 C CA . PRO A 1 97 ? 2.097 -11.700 -16.148 1.00 86.50 97 PRO A CA 1
ATOM 734 C C . PRO A 1 97 ? 2.450 -13.158 -16.450 1.00 86.50 97 PRO A C 1
ATOM 736 O O . PRO A 1 97 ? 3.485 -13.398 -17.089 1.00 86.50 97 PRO A O 1
ATOM 739 N N . PRO A 1 98 ? 1.650 -14.133 -15.978 1.00 81.38 98 PRO A N 1
ATOM 740 C CA . PRO A 1 98 ? 1.885 -15.517 -16.345 1.00 81.38 98 PRO A CA 1
ATOM 741 C C . PRO A 1 98 ? 1.939 -15.535 -17.864 1.00 81.38 98 PRO A C 1
ATOM 743 O O . PRO A 1 98 ? 0.983 -15.101 -18.512 1.00 81.38 98 PRO A O 1
ATOM 746 N N . GLN A 1 99 ? 3.082 -15.940 -18.428 1.00 83.88 99 GLN A N 1
ATOM 747 C CA . GLN A 1 99 ? 3.177 -16.138 -19.864 1.00 83.88 99 GLN A CA 1
ATOM 748 C C . GLN A 1 99 ? 2.049 -17.103 -20.171 1.00 83.88 99 GLN A C 1
ATOM 750 O O . GLN A 1 99 ? 2.082 -18.245 -19.701 1.00 83.88 99 GLN A O 1
ATOM 755 N N . SER A 1 100 ? 0.997 -16.613 -20.838 1.00 76.56 100 SER A N 1
ATOM 756 C CA . SER A 1 100 ? -0.051 -17.496 -21.306 1.00 76.56 100 SER A CA 1
ATOM 757 C C . SER A 1 100 ? 0.723 -18.533 -22.084 1.00 76.56 100 SER A C 1
ATOM 759 O O . SER A 1 100 ? 1.509 -18.177 -22.966 1.00 76.56 100 SER A O 1
ATOM 761 N N . ALA A 1 101 ? 0.656 -19.788 -21.632 1.00 66.69 101 ALA A N 1
ATOM 762 C CA . ALA A 1 101 ? 1.256 -20.870 -22.371 1.00 66.69 101 ALA A CA 1
ATOM 763 C C . ALA A 1 101 ? 0.603 -20.723 -23.731 1.00 66.69 101 ALA A C 1
ATOM 765 O O . ALA A 1 101 ? -0.598 -20.984 -23.842 1.00 66.69 101 ALA A O 1
ATOM 766 N N . GLN A 1 102 ? 1.337 -20.147 -24.696 1.00 66.38 102 GLN A N 1
ATOM 767 C CA . GLN A 1 102 ? 0.885 -20.039 -26.065 1.00 66.38 102 GLN A CA 1
ATOM 768 C C . GLN A 1 102 ? 0.447 -21.453 -26.318 1.00 66.38 102 GLN A C 1
ATOM 770 O O . GLN A 1 102 ? 1.285 -22.354 -26.196 1.00 66.38 102 GLN A O 1
ATOM 775 N N . LYS A 1 103 ? -0.874 -21.649 -26.465 1.00 62.12 103 LYS A N 1
ATOM 776 C CA . LYS A 1 103 ? -1.437 -22.943 -26.808 1.00 62.12 103 LYS A CA 1
ATOM 777 C C . LYS A 1 103 ? -0.564 -23.328 -27.974 1.00 62.12 103 LYS A C 1
ATOM 779 O O . LYS A 1 103 ? -0.644 -22.680 -29.018 1.00 62.12 103 LYS A O 1
ATOM 784 N N . ARG A 1 104 ? 0.367 -24.261 -27.746 1.00 59.59 104 ARG A N 1
ATOM 785 C CA . ARG A 1 104 ? 1.070 -24.894 -28.837 1.00 59.59 104 ARG A CA 1
ATOM 786 C C . ARG A 1 104 ? -0.116 -25.448 -29.575 1.00 59.59 104 ARG A C 1
ATOM 788 O O . ARG A 1 104 ? -0.863 -26.243 -29.005 1.00 59.59 104 ARG A O 1
ATOM 795 N N . PHE A 1 105 ? -0.418 -24.816 -30.699 1.00 57.28 105 PHE A N 1
ATOM 796 C CA . PHE A 1 105 ? -1.428 -25.280 -31.608 1.00 57.28 105 PHE A CA 1
ATOM 797 C C . PHE A 1 105 ? -0.829 -26.613 -32.015 1.00 57.28 105 PHE A C 1
ATOM 799 O O . PHE A 1 105 ? 0.101 -26.678 -32.816 1.00 57.28 105 PHE A O 1
ATOM 806 N N . ASP A 1 106 ? -1.170 -27.638 -31.241 1.00 55.88 106 ASP A N 1
ATOM 807 C CA . ASP A 1 106 ? -0.755 -28.989 -31.483 1.00 55.88 106 ASP A CA 1
ATOM 808 C C . ASP A 1 106 ? -1.570 -29.304 -32.720 1.00 55.88 106 ASP A C 1
ATOM 810 O O . ASP A 1 106 ? -2.739 -29.674 -32.653 1.00 55.88 106 ASP A O 1
ATOM 814 N N . SER A 1 107 ? -0.985 -29.020 -33.882 1.00 55.34 107 SER A N 1
ATOM 815 C CA . SER A 1 107 ? -1.542 -29.307 -35.199 1.00 55.34 107 SER A CA 1
ATOM 816 C C . SER A 1 107 ? -1.691 -30.822 -35.422 1.00 55.34 107 SER A C 1
ATOM 818 O O . SER A 1 107 ? -1.666 -31.290 -36.554 1.00 55.34 107 SER A O 1
ATOM 820 N N . ARG A 1 108 ? -1.825 -31.609 -34.347 1.00 58.22 108 ARG A N 1
ATOM 821 C CA . ARG A 1 108 ? -2.132 -33.034 -34.330 1.00 58.22 108 ARG A CA 1
ATOM 822 C C . ARG A 1 108 ? -3.626 -33.328 -34.380 1.00 58.22 108 ARG A C 1
ATOM 824 O O . ARG A 1 108 ? -3.971 -34.444 -34.739 1.00 58.22 108 ARG A O 1
ATOM 831 N N . ASP A 1 109 ? -4.486 -32.335 -34.158 1.00 50.12 109 ASP A N 1
ATOM 832 C CA . ASP A 1 109 ? -5.924 -32.428 -34.460 1.00 50.12 109 ASP A CA 1
ATOM 833 C C . ASP A 1 109 ? -6.269 -31.870 -35.857 1.00 50.12 109 ASP A C 1
ATOM 835 O O . ASP A 1 109 ? -7.389 -31.444 -36.133 1.00 50.12 109 ASP A O 1
ATOM 839 N N . GLY A 1 110 ? -5.301 -31.908 -36.780 1.00 49.50 110 GLY A N 1
ATOM 840 C CA . GLY A 1 110 ? -5.553 -31.899 -38.220 1.00 49.50 110 GLY A CA 1
ATOM 841 C C . GLY A 1 110 ? -6.138 -33.242 -38.647 1.00 49.50 110 GLY A C 1
ATOM 842 O O . GLY A 1 110 ? -5.450 -34.076 -39.232 1.00 49.50 110 GLY A O 1
ATOM 843 N N . GLY A 1 111 ? -7.401 -33.468 -38.297 1.00 46.84 111 GLY A N 1
ATOM 844 C CA . GLY A 1 111 ? -8.162 -34.617 -38.748 1.00 46.84 111 GLY A CA 1
ATOM 845 C C . GLY A 1 111 ? -8.186 -34.716 -40.275 1.00 46.84 111 GLY A C 1
ATOM 846 O O . GLY A 1 111 ? -8.611 -33.797 -40.964 1.00 46.84 111 GLY A O 1
ATOM 847 N N . GLY A 1 112 ? -7.758 -35.880 -40.762 1.00 51.75 112 GLY A N 1
ATOM 848 C CA . GLY A 1 112 ? -8.456 -36.662 -41.777 1.00 51.75 112 GLY A CA 1
ATOM 849 C C . GLY A 1 112 ? -8.643 -36.055 -43.163 1.00 51.75 112 GLY A C 1
ATOM 850 O O . GLY A 1 112 ? -9.648 -35.400 -43.413 1.00 51.75 112 GLY A O 1
ATOM 851 N N . ARG A 1 113 ? -7.807 -36.488 -44.115 1.00 53.94 113 ARG A N 1
ATOM 852 C CA . ARG A 1 113 ? -8.292 -37.064 -45.380 1.00 53.94 113 ARG A CA 1
ATOM 853 C C . ARG A 1 113 ? -7.154 -37.698 -46.188 1.00 53.94 113 ARG A C 1
ATOM 855 O O . ARG A 1 113 ? -6.107 -37.097 -46.366 1.00 53.94 113 ARG A O 1
ATOM 862 N N . ASP A 1 114 ? -7.438 -38.906 -46.673 1.00 48.16 114 ASP A N 1
ATOM 863 C CA . ASP A 1 114 ? -6.852 -39.551 -47.856 1.00 48.16 114 ASP A CA 1
ATOM 864 C C . ASP A 1 114 ? -5.447 -40.175 -47.753 1.00 48.16 114 ASP A C 1
ATOM 866 O O . ASP A 1 114 ? -4.421 -39.506 -47.766 1.00 48.16 114 ASP A O 1
ATOM 870 N N . GLY A 1 115 ? -5.393 -41.517 -47.751 1.00 44.16 115 GLY A N 1
ATOM 871 C CA . GLY A 1 115 ? -4.114 -42.222 -47.889 1.00 44.16 115 GLY A CA 1
ATOM 872 C C . GLY A 1 115 ? -4.101 -43.740 -47.698 1.00 44.16 115 GLY A C 1
ATOM 873 O O . GLY A 1 115 ? -3.285 -44.251 -46.946 1.00 44.16 115 GLY A O 1
ATOM 874 N N . LYS A 1 116 ? -5.004 -44.468 -48.363 1.00 52.19 116 LYS A N 1
ATOM 875 C CA . LYS A 1 116 ? -4.845 -45.863 -48.843 1.00 52.19 116 LYS A CA 1
ATOM 876 C C . LYS A 1 116 ? -3.447 -46.511 -48.617 1.00 52.19 116 LYS A C 1
ATOM 878 O O . LYS A 1 116 ? -2.508 -46.170 -49.329 1.00 52.19 116 LYS A O 1
ATOM 883 N N . ARG A 1 117 ? -3.357 -47.514 -47.726 1.00 45.44 117 ARG A N 1
ATOM 884 C CA . ARG A 1 117 ? -2.467 -48.719 -47.725 1.00 45.44 117 ARG A CA 1
ATOM 885 C C . ARG A 1 117 ? -2.425 -49.241 -46.280 1.00 45.44 117 ARG A C 1
ATOM 887 O O . ARG A 1 117 ? -1.930 -48.562 -45.401 1.00 45.44 117 ARG A O 1
ATOM 894 N N . GLY A 1 118 ? -3.065 -50.348 -45.915 1.00 46.91 118 GLY A N 1
ATOM 895 C CA . GLY A 1 118 ? -2.827 -51.688 -46.443 1.00 46.91 118 GLY A CA 1
ATOM 896 C C . GLY A 1 118 ? -1.763 -52.366 -45.574 1.00 46.91 118 GLY A C 1
ATOM 897 O O . GLY A 1 118 ? -0.612 -51.959 -45.633 1.00 46.91 118 GLY A O 1
ATOM 898 N N . GLY A 1 119 ? -2.130 -53.383 -44.784 1.00 45.97 119 GLY A N 1
ATOM 899 C CA . GLY A 1 119 ? -1.125 -54.244 -44.142 1.00 45.97 119 GLY A CA 1
ATOM 900 C C . GLY A 1 119 ? -1.477 -54.812 -42.768 1.00 45.97 119 GLY A C 1
ATOM 901 O O . GLY A 1 119 ? -0.963 -54.374 -41.751 1.00 45.97 119 GLY A O 1
ATOM 902 N N . LYS A 1 120 ? -2.334 -55.834 -42.769 1.00 47.72 120 LYS A N 1
ATOM 903 C CA . LYS A 1 120 ? -2.223 -57.086 -41.995 1.00 47.72 120 LYS A CA 1
ATOM 904 C C . LYS A 1 120 ? -0.924 -57.239 -41.166 1.00 47.72 120 LYS A C 1
ATOM 906 O O . LYS A 1 120 ? 0.148 -57.383 -41.741 1.00 47.72 120 LYS A O 1
ATOM 911 N N . GLY A 1 121 ? -1.041 -57.337 -39.839 1.00 43.06 121 GLY A N 1
ATOM 912 C CA . GLY A 1 121 ? 0.090 -57.650 -38.957 1.00 43.06 121 GLY A CA 1
ATOM 913 C C . GLY A 1 121 ? -0.332 -58.069 -37.549 1.00 43.06 121 GLY A C 1
ATOM 914 O O . GLY A 1 121 ? -0.400 -57.251 -36.643 1.00 43.06 121 GLY A O 1
ATOM 915 N N . LYS A 1 122 ? -0.626 -59.362 -37.385 1.00 48.03 122 LYS A N 1
ATOM 916 C CA . LYS A 1 122 ? -0.678 -60.086 -36.104 1.00 48.03 122 LYS A CA 1
ATOM 917 C C . LYS A 1 122 ? 0.746 -60.178 -35.526 1.00 48.03 122 LYS A C 1
ATOM 919 O O . LYS A 1 122 ? 1.655 -60.537 -36.263 1.00 48.03 122 LYS A O 1
ATOM 924 N N . GLY A 1 123 ? 0.901 -59.981 -34.218 1.00 42.78 123 GLY A N 1
ATOM 925 C CA . GLY A 1 123 ? 2.126 -60.271 -33.451 1.00 42.78 123 GLY A CA 1
ATOM 926 C C . GLY A 1 123 ? 2.366 -59.154 -32.435 1.00 42.78 123 GLY A C 1
ATOM 927 O O . GLY A 1 123 ? 2.531 -58.010 -32.819 1.00 42.78 123 GLY A O 1
ATOM 928 N N . GLY A 1 124 ? 2.231 -59.359 -31.126 1.00 44.19 124 GLY A N 1
ATOM 929 C CA . GLY A 1 124 ? 2.972 -60.347 -30.346 1.00 44.19 124 GLY A CA 1
ATOM 930 C C . GLY A 1 124 ? 4.277 -59.688 -29.900 1.00 44.19 124 GLY A C 1
ATOM 931 O O . GLY A 1 124 ? 5.154 -59.480 -30.725 1.00 44.19 124 GLY A O 1
ATOM 932 N N . GLY A 1 125 ? 4.404 -59.308 -28.625 1.00 43.28 125 GLY A N 1
ATOM 933 C CA . GLY A 1 125 ? 5.625 -58.630 -28.182 1.00 43.28 125 GLY A CA 1
ATOM 934 C C . GLY A 1 125 ? 5.570 -58.065 -26.774 1.00 43.28 125 GLY A C 1
ATOM 935 O O . GLY A 1 125 ? 5.511 -56.860 -26.575 1.00 43.28 125 GLY A O 1
ATOM 936 N N . LYS A 1 126 ? 5.616 -58.961 -25.789 1.00 48.41 126 LYS A N 1
ATOM 937 C CA . LYS A 1 126 ? 6.053 -58.675 -24.418 1.00 48.41 126 LYS A CA 1
ATOM 938 C C . LYS A 1 126 ? 7.466 -58.071 -24.493 1.00 48.41 126 LYS A C 1
ATOM 940 O O . LYS A 1 126 ? 8.370 -58.741 -24.977 1.00 48.41 126 LYS A O 1
ATOM 945 N N . GLY A 1 127 ? 7.659 -56.850 -24.002 1.00 45.84 127 GLY A N 1
ATOM 946 C CA . GLY A 1 127 ? 8.967 -56.189 -23.972 1.00 45.84 127 GLY A CA 1
ATOM 947 C C . GLY A 1 127 ? 9.141 -55.361 -22.706 1.00 45.84 127 GLY A C 1
ATOM 948 O O . GLY A 1 127 ? 8.856 -54.170 -22.692 1.00 45.84 127 GLY A O 1
ATOM 949 N N . ARG A 1 128 ? 9.585 -56.020 -21.629 1.00 50.06 128 ARG A N 1
ATOM 950 C CA . ARG A 1 128 ? 10.278 -55.370 -20.508 1.00 50.06 128 ARG A CA 1
ATOM 951 C C . ARG A 1 128 ? 11.656 -54.923 -20.999 1.00 50.06 128 ARG A C 1
ATOM 953 O O . ARG A 1 128 ? 12.314 -55.693 -21.688 1.00 50.06 128 ARG A O 1
ATOM 960 N N . GLY A 1 129 ? 12.128 -53.781 -20.511 1.00 44.50 129 GLY A N 1
ATOM 961 C CA . GLY A 1 129 ? 13.553 -53.444 -20.496 1.00 44.50 129 GLY A CA 1
ATOM 962 C C . GLY A 1 129 ? 13.889 -52.184 -21.281 1.00 44.50 129 GLY A C 1
ATOM 963 O O . GLY A 1 129 ? 13.597 -52.085 -22.465 1.00 44.50 129 GLY A O 1
ATOM 964 N N . GLY A 1 130 ? 14.521 -51.228 -20.605 1.00 45.66 130 GLY A N 1
ATOM 965 C CA . GLY A 1 130 ? 15.063 -50.038 -21.248 1.00 45.66 130 GLY A CA 1
ATOM 966 C C . GLY A 1 130 ? 15.239 -48.881 -20.280 1.00 45.66 130 GLY A C 1
ATOM 967 O O . GLY A 1 130 ? 14.544 -47.876 -20.393 1.00 45.66 130 GLY A O 1
ATOM 968 N N . ARG A 1 131 ? 16.158 -49.024 -19.315 1.00 51.34 131 ARG A N 1
ATOM 969 C CA . ARG A 1 131 ? 16.820 -47.857 -18.719 1.00 51.34 131 ARG A CA 1
ATOM 970 C C . ARG A 1 131 ? 17.462 -47.090 -19.873 1.00 51.34 131 ARG A C 1
ATOM 972 O O . ARG A 1 131 ? 18.358 -47.634 -20.503 1.00 51.34 131 ARG A O 1
ATOM 979 N N . ASN A 1 132 ? 17.026 -45.863 -20.121 1.00 46.56 132 ASN A N 1
ATOM 980 C CA . ASN A 1 132 ? 17.819 -44.903 -20.878 1.00 46.56 132 ASN A CA 1
ATOM 981 C C . ASN A 1 132 ? 18.288 -43.829 -19.902 1.00 46.56 132 ASN A C 1
ATOM 983 O O . ASN A 1 132 ? 17.661 -42.787 -19.721 1.00 46.56 132 ASN A O 1
ATOM 987 N N . GLU A 1 133 ? 19.406 -44.144 -19.250 1.00 50.66 133 GLU A N 1
ATOM 988 C CA . GLU A 1 133 ? 20.468 -43.165 -19.062 1.00 50.66 133 GLU A CA 1
ATOM 989 C C . GLU A 1 133 ? 20.926 -42.701 -20.451 1.00 50.66 133 GLU A C 1
ATOM 991 O O . GLU A 1 133 ? 21.212 -43.506 -21.333 1.00 50.66 133 GLU A O 1
ATOM 996 N N . GLY A 1 134 ? 20.937 -41.392 -20.656 1.00 46.09 134 GLY A N 1
ATOM 997 C CA . GLY A 1 134 ? 21.315 -40.745 -21.909 1.00 46.09 134 GLY A CA 1
ATOM 998 C C . GLY A 1 134 ? 20.921 -39.277 -21.788 1.00 46.09 134 GLY A C 1
ATOM 999 O O . GLY A 1 134 ? 19.787 -38.907 -22.053 1.00 46.09 134 GLY A O 1
ATOM 1000 N N . GLY A 1 135 ? 21.758 -38.400 -21.237 1.00 51.81 135 GLY A N 1
ATOM 1001 C CA . GLY A 1 135 ? 23.107 -38.180 -21.748 1.00 51.81 135 GLY A CA 1
ATOM 1002 C C . GLY A 1 135 ? 22.992 -37.460 -23.090 1.00 51.81 135 GLY A C 1
ATOM 1003 O O . GLY A 1 135 ? 23.250 -38.044 -24.131 1.00 51.81 135 GLY A O 1
ATOM 1004 N N . GLY A 1 136 ? 22.511 -36.215 -23.063 1.00 46.53 136 GLY A N 1
ATOM 1005 C CA . GLY A 1 136 ? 22.185 -35.441 -24.262 1.00 46.53 136 GLY A CA 1
ATOM 1006 C C . GLY A 1 136 ? 22.418 -33.945 -24.077 1.00 46.53 136 GLY A C 1
ATOM 1007 O O . GLY A 1 136 ? 21.540 -33.140 -24.370 1.00 46.53 136 GLY A O 1
ATOM 1008 N N . ARG A 1 137 ? 23.593 -33.552 -23.565 1.00 49.22 137 ARG A N 1
ATOM 1009 C CA . ARG A 1 137 ? 24.105 -32.189 -23.777 1.00 49.22 137 ARG A CA 1
ATOM 1010 C C . ARG A 1 137 ? 24.683 -32.137 -25.190 1.00 49.22 137 ARG A C 1
ATOM 1012 O O . ARG A 1 137 ? 25.840 -32.481 -25.398 1.00 49.22 137 ARG A O 1
ATOM 1019 N N . GLY A 1 138 ? 23.850 -31.765 -26.157 1.00 47.34 138 GLY A N 1
ATOM 1020 C CA . GLY A 1 138 ? 24.313 -31.432 -27.502 1.00 47.34 138 GLY A CA 1
ATOM 1021 C C . GLY A 1 138 ? 25.154 -30.144 -27.497 1.00 47.34 138 GLY A C 1
ATOM 1022 O O . GLY A 1 138 ? 24.920 -29.270 -26.654 1.00 47.34 138 GLY A O 1
ATOM 1023 N N . PRO A 1 139 ? 26.133 -30.011 -28.408 1.00 57.12 139 PRO A N 1
ATOM 1024 C CA . PRO A 1 139 ? 26.972 -28.825 -28.515 1.00 57.12 139 PRO A CA 1
ATOM 1025 C C . PRO A 1 139 ? 26.146 -27.622 -28.983 1.00 57.12 139 PRO A C 1
ATOM 1027 O O . PRO A 1 139 ? 25.402 -27.695 -29.959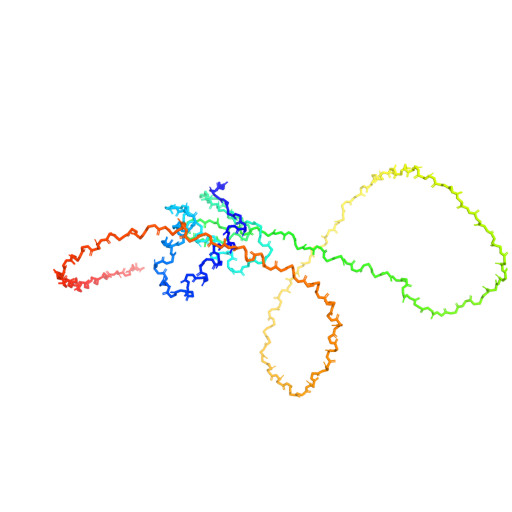 1.00 57.12 139 PRO A O 1
ATOM 1030 N N . ARG A 1 140 ? 26.281 -26.506 -28.264 1.00 59.56 140 ARG A N 1
ATOM 1031 C CA . ARG A 1 140 ? 25.720 -25.199 -28.615 1.00 59.56 140 ARG A CA 1
ATOM 1032 C C . ARG A 1 140 ? 26.534 -24.628 -29.786 1.00 59.56 140 ARG A C 1
ATOM 1034 O O . ARG A 1 140 ? 27.717 -24.368 -29.578 1.00 59.56 140 ARG A O 1
ATOM 1041 N N . PRO A 1 141 ? 25.963 -24.418 -30.984 1.00 60.25 141 PRO A N 1
ATOM 1042 C CA . PRO A 1 141 ? 26.678 -23.724 -32.043 1.00 60.25 141 PRO A CA 1
ATOM 1043 C C . PR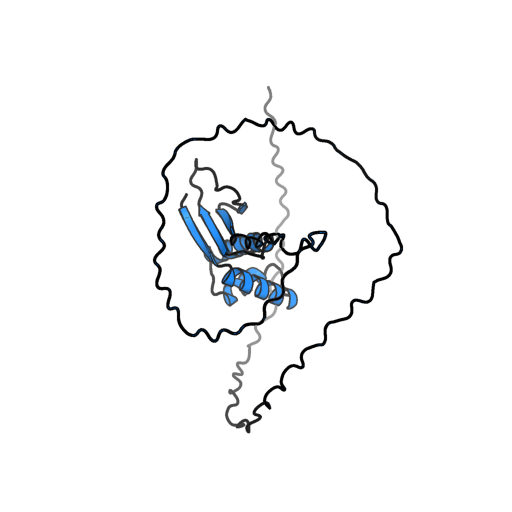O A 1 141 ? 26.770 -22.228 -31.720 1.00 60.25 141 PRO A C 1
ATOM 1045 O O . PRO A 1 141 ? 25.761 -21.540 -31.558 1.00 60.25 141 PRO A O 1
ATOM 1048 N N . GLU A 1 142 ? 28.000 -21.727 -31.637 1.00 58.31 142 GLU A N 1
ATOM 1049 C CA . GLU A 1 142 ? 28.318 -20.332 -31.917 1.00 58.31 142 GLU A CA 1
ATOM 1050 C C . GLU A 1 142 ? 28.007 -20.041 -33.390 1.00 58.31 142 GLU A C 1
ATOM 1052 O O . GLU A 1 142 ? 28.591 -20.669 -34.273 1.00 58.31 142 GLU A O 1
ATOM 1057 N N . ARG A 1 143 ? 27.143 -19.056 -33.672 1.00 47.03 143 ARG A N 1
ATOM 1058 C CA . ARG A 1 143 ? 27.362 -18.158 -34.815 1.00 47.03 143 ARG A CA 1
ATOM 1059 C C . ARG A 1 143 ? 26.528 -16.877 -34.745 1.00 47.03 143 ARG A C 1
ATOM 1061 O O . ARG A 1 143 ? 25.305 -16.899 -34.787 1.00 47.03 143 ARG A O 1
ATOM 1068 N N . ALA A 1 144 ? 27.284 -15.790 -34.627 1.00 49.06 144 ALA A N 1
ATOM 1069 C CA . ALA A 1 144 ? 27.151 -14.448 -35.193 1.00 49.06 144 ALA A CA 1
ATOM 1070 C C . ALA A 1 144 ? 25.899 -14.083 -36.021 1.00 49.06 144 ALA A C 1
ATOM 1072 O O . ALA A 1 144 ? 25.619 -14.719 -37.033 1.00 49.06 144 ALA A O 1
ATOM 1073 N N . ALA A 1 145 ? 25.260 -12.955 -35.679 1.00 56.12 145 ALA A N 1
ATOM 1074 C CA . ALA A 1 145 ? 25.370 -11.651 -36.371 1.00 56.12 145 ALA A CA 1
ATOM 1075 C C . ALA A 1 145 ? 24.163 -10.742 -36.016 1.00 56.12 145 ALA A C 1
ATOM 1077 O O . ALA A 1 145 ? 23.056 -11.250 -35.828 1.00 56.12 145 ALA A O 1
ATOM 1078 N N . PRO A 1 146 ? 24.345 -9.409 -35.909 1.00 61.38 146 PRO A N 1
ATOM 1079 C CA . PRO A 1 146 ? 23.283 -8.476 -35.536 1.00 61.38 146 PRO A CA 1
ATOM 1080 C C . PRO A 1 146 ? 22.299 -8.261 -36.692 1.00 61.38 146 PRO A C 1
ATOM 1082 O O . PRO A 1 146 ? 22.691 -7.886 -37.797 1.00 61.38 146 PRO A O 1
ATOM 1085 N N . VAL A 1 147 ? 21.006 -8.461 -36.430 1.00 55.19 147 VAL A N 1
ATOM 1086 C CA . VAL A 1 147 ? 19.948 -8.104 -37.379 1.00 55.19 147 VAL A CA 1
ATOM 1087 C C . VAL A 1 147 ? 19.659 -6.611 -37.246 1.00 55.19 147 VAL A C 1
ATOM 1089 O O . VAL A 1 147 ? 19.218 -6.127 -36.206 1.00 55.19 147 VAL A O 1
ATOM 1092 N N . ASN A 1 148 ? 19.944 -5.910 -38.336 1.00 57.59 148 ASN A N 1
ATOM 1093 C CA . ASN A 1 148 ? 19.590 -4.532 -38.631 1.00 57.59 148 ASN A CA 1
ATOM 1094 C C . ASN A 1 148 ? 18.063 -4.340 -38.512 1.00 57.59 148 ASN A C 1
ATOM 1096 O O . ASN A 1 148 ? 17.303 -4.937 -39.276 1.00 57.59 148 ASN A O 1
ATOM 1100 N N . VAL A 1 149 ? 17.612 -3.549 -37.535 1.00 64.44 149 VAL A N 1
ATOM 1101 C CA . VAL A 1 149 ? 16.193 -3.211 -37.341 1.00 64.44 149 VAL A CA 1
ATOM 1102 C C . VAL A 1 149 ? 15.899 -1.929 -38.128 1.00 64.44 149 VAL A C 1
ATOM 1104 O O . VAL A 1 149 ? 16.469 -0.890 -37.794 1.00 64.44 149 VAL A O 1
ATOM 1107 N N . PRO A 1 150 ? 15.028 -1.946 -39.153 1.00 61.50 150 PRO A N 1
ATOM 1108 C CA . PRO A 1 150 ? 14.634 -0.720 -39.832 1.00 61.50 150 PRO A CA 1
ATOM 1109 C C . PRO A 1 150 ? 13.795 0.171 -38.906 1.00 61.50 150 PRO A C 1
ATOM 1111 O O . PRO A 1 150 ? 12.844 -0.280 -38.262 1.00 61.50 150 PRO A O 1
ATOM 1114 N N . HIS A 1 151 ? 14.147 1.458 -38.866 1.00 52.09 151 HIS A N 1
ATOM 1115 C CA . HIS A 1 151 ? 13.337 2.519 -38.281 1.00 52.09 151 HIS A CA 1
ATOM 1116 C C . HIS A 1 151 ? 11.943 2.536 -38.912 1.00 52.09 151 HIS A C 1
ATOM 1118 O O . HIS A 1 151 ? 11.800 2.711 -40.120 1.00 52.09 151 HIS A O 1
ATOM 1124 N N . ASN A 1 152 ? 10.918 2.406 -38.073 1.00 56.72 152 ASN A N 1
ATOM 1125 C CA . ASN A 1 152 ? 9.533 2.629 -38.454 1.00 56.72 152 ASN A CA 1
ATOM 1126 C C . ASN A 1 152 ? 9.107 4.017 -37.936 1.00 56.72 152 ASN A C 1
ATOM 1128 O O . ASN A 1 152 ? 8.942 4.168 -36.721 1.00 56.72 152 ASN A O 1
ATOM 1132 N N . PRO A 1 153 ? 8.970 5.052 -38.786 1.00 60.59 153 PRO A N 1
ATOM 1133 C CA . PRO A 1 153 ? 8.405 6.324 -38.362 1.00 60.59 153 PRO A CA 1
ATOM 1134 C C . PRO A 1 153 ? 6.881 6.183 -38.303 1.00 60.59 153 PRO A C 1
ATOM 1136 O O . PRO A 1 153 ? 6.188 6.296 -39.314 1.00 60.59 153 PRO A O 1
ATOM 1139 N N . LEU A 1 154 ? 6.347 5.923 -37.109 1.00 51.56 154 LEU A N 1
ATOM 1140 C CA . LEU A 1 154 ? 4.910 6.012 -36.868 1.00 51.56 154 LEU A CA 1
ATOM 1141 C C . LEU A 1 154 ? 4.474 7.477 -37.006 1.00 51.56 154 LEU A C 1
ATOM 1143 O O . LEU A 1 154 ? 4.593 8.271 -36.076 1.00 51.56 154 LEU A O 1
ATOM 1147 N N . LYS A 1 155 ? 3.954 7.815 -38.188 1.00 49.59 155 LYS A N 1
ATOM 1148 C CA . LYS A 1 155 ? 2.989 8.900 -38.365 1.00 49.59 155 LYS A CA 1
ATOM 1149 C C . LYS A 1 155 ? 1.744 8.525 -37.564 1.00 49.59 155 LYS A C 1
ATOM 1151 O O . LYS A 1 155 ? 1.066 7.554 -37.891 1.00 49.59 155 LYS A O 1
ATOM 1156 N N . VAL A 1 156 ? 1.484 9.257 -36.488 1.00 53.81 156 VAL A N 1
ATOM 1157 C CA . VAL A 1 156 ? 0.221 9.179 -35.754 1.00 53.81 156 VAL A CA 1
ATOM 1158 C C . VAL A 1 156 ? -0.690 10.240 -36.353 1.00 53.81 156 VAL A C 1
ATOM 1160 O O . VAL A 1 156 ? -0.681 11.388 -35.920 1.00 53.81 156 VAL A O 1
ATOM 1163 N N . ASP A 1 157 ? -1.448 9.859 -37.380 1.00 49.25 157 ASP A N 1
ATOM 1164 C CA . ASP A 1 157 ? -2.606 10.638 -37.802 1.00 49.25 157 ASP A CA 1
ATOM 1165 C C . ASP A 1 157 ? -3.695 10.455 -36.739 1.00 49.25 157 ASP A C 1
ATOM 1167 O O . ASP A 1 157 ? -4.234 9.366 -36.522 1.00 49.25 157 ASP A O 1
ATOM 1171 N N . ILE A 1 158 ? -3.965 11.540 -36.017 1.00 50.97 158 ILE A N 1
ATOM 1172 C CA . ILE A 1 158 ? -5.025 11.649 -35.022 1.00 50.97 158 ILE A CA 1
ATOM 1173 C C . ILE A 1 158 ? -6.358 11.600 -35.773 1.00 50.97 158 ILE A C 1
ATOM 1175 O O . ILE A 1 158 ? -6.846 12.609 -36.278 1.00 50.97 158 ILE A O 1
ATOM 1179 N N . PHE A 1 159 ? -6.956 10.413 -35.856 1.00 48.47 159 PHE A N 1
ATOM 1180 C CA . PHE A 1 159 ? -8.311 10.244 -36.365 1.00 48.47 159 PHE A CA 1
ATOM 1181 C C . PHE A 1 159 ? -9.304 10.259 -35.198 1.00 48.47 159 PHE A C 1
ATOM 1183 O O . PHE A 1 159 ? -9.570 9.243 -34.554 1.00 48.47 159 PHE A O 1
ATOM 1190 N N . VAL A 1 160 ? -9.844 11.447 -34.922 1.00 52.03 160 VAL A N 1
ATOM 1191 C CA . VAL A 1 160 ? -11.017 11.641 -34.063 1.00 52.03 160 VAL A CA 1
ATOM 1192 C C . VAL A 1 160 ? -12.231 11.069 -34.790 1.00 52.03 160 VAL A C 1
ATOM 1194 O O . VAL A 1 160 ? -12.625 11.566 -35.842 1.00 52.03 160 VAL A O 1
ATOM 1197 N N . LYS A 1 161 ? -12.840 10.025 -34.225 1.00 56.19 161 LYS A N 1
ATOM 1198 C CA . LYS A 1 161 ? -14.102 9.462 -34.714 1.00 56.19 161 LYS A CA 1
ATOM 1199 C C . LYS A 1 161 ? -15.205 9.800 -33.705 1.00 56.19 161 LYS A C 1
ATOM 1201 O O . LYS A 1 161 ? -15.156 9.276 -32.591 1.00 56.19 161 LYS A O 1
ATOM 1206 N N . PRO A 1 162 ? -16.177 10.667 -34.036 1.00 57.09 162 PRO A N 1
ATOM 1207 C CA . PRO A 1 162 ? -17.317 10.905 -33.168 1.00 57.09 162 PRO A CA 1
ATOM 1208 C C . PRO A 1 162 ? -18.385 9.824 -33.382 1.00 57.09 162 PRO A C 1
ATOM 1210 O O . PRO A 1 162 ? -18.690 9.463 -34.513 1.00 57.09 162 PRO A O 1
ATOM 1213 N N . GLY A 1 163 ? -18.934 9.337 -32.265 1.00 46.97 163 GLY A N 1
ATOM 1214 C CA . GLY A 1 163 ? -20.328 8.914 -32.085 1.00 46.97 163 GLY A CA 1
ATOM 1215 C C . GLY A 1 163 ? -20.932 7.846 -33.006 1.00 46.97 163 GLY A C 1
ATOM 1216 O O . GLY A 1 163 ? -21.209 8.101 -34.168 1.00 46.97 163 GLY A O 1
ATOM 1217 N N . ALA A 1 164 ? -21.317 6.709 -32.419 1.00 42.69 164 ALA A N 1
ATOM 1218 C CA . ALA A 1 164 ? -22.600 6.058 -32.712 1.00 42.69 164 ALA A CA 1
ATOM 1219 C C . ALA A 1 164 ? -22.886 4.979 -31.658 1.00 42.69 164 ALA A C 1
ATOM 1221 O O . ALA A 1 164 ? -22.385 3.856 -31.733 1.00 42.69 164 ALA A O 1
ATOM 1222 N N . SER A 1 165 ? -23.709 5.327 -30.668 1.00 52.69 165 SER A N 1
ATOM 1223 C CA . SER A 1 165 ? -24.414 4.349 -29.850 1.00 52.69 165 SER A CA 1
ATOM 1224 C C . SER A 1 165 ? -25.435 3.633 -30.734 1.00 52.69 165 SER A C 1
ATOM 1226 O O . SER A 1 165 ? -26.343 4.238 -31.295 1.00 52.69 165 SER A O 1
ATOM 1228 N N . THR A 1 166 ? -25.288 2.321 -30.871 1.00 48.25 166 THR A N 1
ATOM 1229 C CA . THR A 1 166 ? -26.355 1.457 -31.379 1.00 48.25 166 THR A CA 1
ATOM 1230 C C . THR A 1 166 ? -26.596 0.370 -30.349 1.00 48.25 166 THR A C 1
ATOM 1232 O O . THR A 1 166 ? -25.856 -0.604 -30.229 1.00 48.25 166 THR A O 1
ATOM 1235 N N . ALA A 1 167 ? -27.633 0.595 -29.548 1.00 48.97 167 ALA A N 1
ATOM 1236 C CA . ALA A 1 167 ? -28.246 -0.434 -28.735 1.00 48.97 167 ALA A CA 1
ATOM 1237 C C . ALA A 1 167 ? -28.831 -1.507 -29.666 1.00 48.97 167 ALA A C 1
ATOM 1239 O O . ALA A 1 167 ? -29.611 -1.193 -30.565 1.00 48.97 167 ALA A O 1
ATOM 1240 N N . LYS A 1 168 ? -28.465 -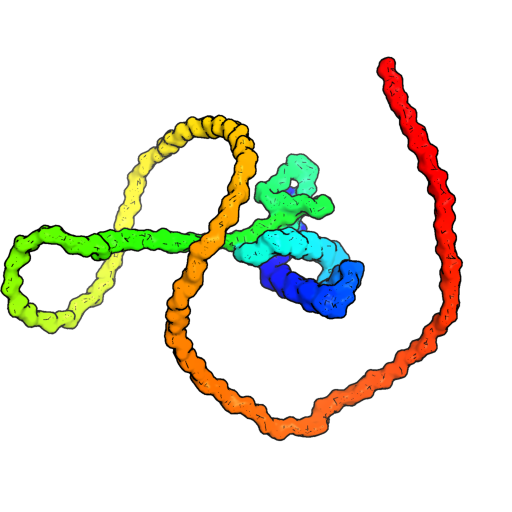2.772 -29.446 1.00 54.56 168 LYS A N 1
ATOM 1241 C CA . LYS A 1 168 ? -29.190 -3.927 -29.982 1.00 54.56 168 LYS A CA 1
ATOM 1242 C C . LYS A 1 168 ? -29.993 -4.569 -28.848 1.00 54.56 168 LYS A C 1
ATOM 1244 O O . LYS A 1 168 ? -29.387 -4.929 -27.839 1.00 54.56 168 LYS A O 1
ATOM 1249 N N . PRO A 1 169 ? -31.318 -4.730 -28.990 1.00 54.66 169 PRO A N 1
ATOM 1250 C CA . PRO A 1 169 ? -32.107 -5.581 -28.120 1.00 54.66 169 PRO A CA 1
ATOM 1251 C C . PRO A 1 169 ? -32.164 -7.004 -28.694 1.00 54.66 169 PRO A C 1
ATOM 1253 O O . PRO A 1 169 ? -32.297 -7.186 -29.902 1.00 54.66 169 PRO A O 1
ATOM 1256 N N . GLY A 1 170 ? -32.125 -7.999 -27.811 1.00 55.59 170 GLY A N 1
ATOM 1257 C CA . GLY A 1 170 ? -32.573 -9.356 -28.121 1.00 55.59 170 GLY A CA 1
ATOM 1258 C C . GLY A 1 170 ? -31.475 -10.329 -28.536 1.00 55.59 170 GLY A C 1
ATOM 1259 O O . GLY A 1 170 ? -31.296 -10.604 -29.715 1.00 55.59 170 GLY A O 1
ATOM 1260 N N . GLU A 1 171 ? -30.825 -10.939 -27.548 1.00 46.03 171 GLU A N 1
ATOM 1261 C CA . GLU A 1 171 ? -30.328 -12.305 -27.705 1.00 46.03 171 GLU A CA 1
ATOM 1262 C C . GLU A 1 171 ? -30.513 -13.043 -26.373 1.00 46.03 171 GLU A C 1
ATOM 1264 O O . GLU A 1 171 ? -30.037 -12.615 -25.320 1.00 46.03 171 GLU A O 1
ATOM 1269 N N . GLU A 1 172 ? -31.329 -14.094 -26.414 1.00 54.56 172 GLU A N 1
ATOM 1270 C CA . GLU A 1 172 ? -31.704 -14.924 -25.273 1.00 54.56 172 GLU A CA 1
ATOM 1271 C C . GLU A 1 172 ? -30.470 -15.585 -24.632 1.00 54.56 172 GLU A C 1
ATOM 1273 O O . GLU A 1 172 ? -29.592 -16.086 -25.341 1.00 54.56 172 GLU A O 1
ATOM 1278 N N . PRO A 1 173 ? -30.388 -15.676 -23.291 1.00 59.22 173 PRO A N 1
ATOM 1279 C CA . PRO A 1 173 ? -29.287 -16.374 -22.650 1.00 59.22 173 PRO A CA 1
ATOM 1280 C C . PRO A 1 173 ? -29.418 -17.886 -22.870 1.00 59.22 173 PRO A C 1
ATOM 1282 O O . PRO A 1 173 ? -30.229 -18.572 -22.241 1.00 59.22 173 PRO A O 1
ATOM 1285 N N . ALA A 1 174 ? -28.557 -18.421 -23.737 1.00 56.19 174 ALA A N 1
ATOM 1286 C CA . ALA A 1 174 ? -28.320 -19.849 -23.871 1.00 56.19 174 ALA A CA 1
ATOM 1287 C C . ALA A 1 174 ? -28.021 -20.463 -22.492 1.00 56.19 174 ALA A C 1
ATOM 1289 O O . ALA A 1 174 ? -27.037 -20.127 -21.824 1.00 56.19 174 ALA A O 1
ATOM 1290 N N . LYS A 1 175 ? -28.898 -21.381 -22.075 1.00 57.22 175 LYS A N 1
ATOM 1291 C CA . LYS A 1 175 ? -28.835 -22.168 -20.839 1.00 57.22 175 LYS A CA 1
ATOM 1292 C C . LYS A 1 175 ? -27.491 -22.895 -20.753 1.00 57.22 175 LYS A C 1
ATOM 1294 O O . LYS A 1 175 ? -27.331 -23.993 -21.276 1.00 57.22 175 LYS A O 1
ATOM 1299 N N . HIS A 1 176 ? -26.523 -22.289 -20.072 1.00 57.91 176 HIS A N 1
ATOM 1300 C CA . HIS A 1 176 ? -25.264 -22.942 -19.740 1.00 57.91 176 HIS A CA 1
ATOM 1301 C C . HIS A 1 176 ? -25.550 -24.039 -18.714 1.00 57.91 176 HIS A C 1
ATOM 1303 O O . HIS A 1 176 ? -25.794 -23.776 -17.533 1.00 57.91 176 HIS A O 1
ATOM 1309 N N . SER A 1 177 ? -25.539 -25.284 -19.187 1.00 58.53 177 SER A N 1
ATOM 1310 C CA . SER A 1 177 ? -25.560 -26.485 -18.365 1.00 58.53 177 SER A CA 1
ATOM 1311 C C . SER A 1 177 ? -24.392 -26.432 -17.379 1.00 58.53 177 SER A C 1
ATOM 1313 O O . SER A 1 177 ? -23.231 -26.619 -17.749 1.00 58.53 177 SER A O 1
ATOM 1315 N N . ARG A 1 178 ? -24.694 -26.134 -16.112 1.00 64.69 178 ARG A N 1
ATOM 1316 C CA . ARG A 1 178 ? -23.716 -26.194 -15.024 1.00 64.69 178 ARG A CA 1
ATOM 1317 C C . ARG A 1 178 ? -23.135 -27.615 -14.955 1.00 64.69 178 ARG A C 1
ATOM 1319 O O . ARG A 1 178 ? -23.915 -28.566 -14.912 1.00 64.69 178 ARG A O 1
ATOM 1326 N N . PRO A 1 179 ? -21.804 -27.783 -14.898 1.00 68.88 179 PRO A N 1
ATOM 1327 C CA . PRO A 1 179 ? -21.209 -29.096 -14.688 1.00 68.88 179 PRO A CA 1
ATOM 1328 C C . PRO A 1 179 ? -21.650 -29.672 -13.331 1.00 68.88 179 PRO A C 1
ATOM 1330 O O . PRO A 1 179 ? -21.892 -28.907 -12.385 1.00 68.88 179 PRO A O 1
ATOM 1333 N N . PRO A 1 180 ? -21.754 -31.007 -13.202 1.00 68.38 180 PRO A N 1
ATOM 1334 C CA . PRO A 1 180 ? -22.178 -31.648 -11.966 1.00 68.38 180 PRO A CA 1
ATOM 1335 C C . PRO A 1 180 ? -21.229 -31.258 -10.829 1.00 68.38 180 PRO A C 1
ATOM 1337 O O . PRO A 1 180 ? -20.025 -31.522 -10.871 1.00 68.38 180 PRO A O 1
ATOM 1340 N N . ARG A 1 181 ? -21.779 -30.605 -9.798 1.00 63.25 181 ARG A N 1
ATOM 1341 C CA . ARG A 1 181 ? -21.058 -30.307 -8.558 1.00 63.25 181 ARG A CA 1
ATOM 1342 C C . ARG A 1 181 ? -20.575 -31.630 -7.965 1.00 63.25 181 ARG A C 1
ATOM 1344 O O . ARG A 1 181 ? -21.385 -32.422 -7.484 1.00 63.25 181 ARG A O 1
ATOM 1351 N N . LYS A 1 182 ? -19.257 -31.857 -7.971 1.00 69.94 182 LYS A N 1
ATOM 1352 C CA . LYS A 1 182 ? -18.629 -32.899 -7.152 1.00 69.94 182 LYS A CA 1
ATOM 1353 C C . LYS A 1 182 ? -19.069 -32.658 -5.708 1.00 69.94 182 LYS A C 1
ATOM 1355 O O . LYS A 1 182 ? -18.807 -31.590 -5.153 1.00 69.94 182 LYS A O 1
ATOM 1360 N N . ARG A 1 183 ? -19.815 -33.614 -5.148 1.00 68.12 183 ARG A N 1
ATOM 1361 C CA . ARG A 1 183 ? -20.296 -33.578 -3.764 1.00 68.12 183 ARG A CA 1
ATOM 1362 C C . ARG A 1 183 ? -19.086 -33.363 -2.857 1.00 68.12 183 ARG A C 1
ATOM 1364 O O . ARG A 1 183 ? -18.153 -34.164 -2.886 1.00 68.12 183 ARG A O 1
ATOM 1371 N N . ARG A 1 184 ? -19.072 -32.251 -2.116 1.00 71.69 184 ARG A N 1
ATOM 1372 C CA . ARG A 1 184 ? -18.070 -32.034 -1.069 1.00 71.69 184 ARG A CA 1
ATOM 1373 C C . ARG A 1 184 ? -18.203 -33.172 -0.046 1.00 71.69 184 ARG A C 1
ATOM 1375 O O . ARG A 1 184 ? -19.338 -33.543 0.260 1.00 71.69 184 ARG A O 1
ATOM 1382 N N . PRO A 1 185 ? -17.090 -33.735 0.450 1.00 76.88 185 PRO A N 1
ATOM 1383 C CA . PRO A 1 185 ? -17.144 -34.690 1.548 1.00 76.88 185 PRO A CA 1
ATOM 1384 C C . PRO A 1 185 ? -17.821 -34.036 2.765 1.00 76.88 185 PRO A C 1
ATOM 1386 O O . PRO A 1 185 ? -17.675 -32.822 2.952 1.00 76.88 185 PRO A O 1
ATOM 1389 N N . PRO A 1 186 ? -18.587 -34.803 3.561 1.00 78.38 186 PRO A N 1
ATOM 1390 C CA . PRO A 1 186 ? -19.225 -34.288 4.763 1.00 78.38 186 PRO A CA 1
ATOM 1391 C C . PRO A 1 186 ? -18.166 -33.726 5.716 1.00 78.38 186 PRO A C 1
ATOM 1393 O O . PRO A 1 186 ? -17.104 -34.318 5.908 1.00 78.38 186 PRO A O 1
ATOM 1396 N N . HIS A 1 187 ? -18.453 -32.553 6.276 1.00 77.19 187 HIS A N 1
ATOM 1397 C CA . HIS A 1 187 ? -17.613 -31.934 7.293 1.00 77.19 187 HIS A CA 1
ATOM 1398 C C . HIS A 1 187 ? -17.544 -32.849 8.527 1.00 77.19 187 HIS A C 1
ATOM 1400 O O . HIS A 1 187 ? -18.562 -33.454 8.875 1.00 77.19 187 HIS A O 1
ATOM 1406 N N . PRO A 1 188 ? -16.380 -32.969 9.189 1.00 78.12 188 PRO A N 1
ATOM 1407 C CA . PRO A 1 188 ? -16.301 -33.672 10.462 1.00 78.12 188 PRO A CA 1
ATOM 1408 C C . PRO A 1 188 ? -17.225 -32.992 11.488 1.00 78.12 188 PRO A C 1
ATOM 1410 O O . PRO A 1 188 ? -17.382 -31.767 11.437 1.00 78.12 188 PRO A O 1
ATOM 1413 N N . PRO A 1 189 ? -17.850 -33.759 12.399 1.00 76.69 189 PRO A N 1
ATOM 1414 C CA . PRO A 1 189 ? -18.694 -33.190 13.439 1.00 76.69 189 PRO A CA 1
ATOM 1415 C C . PRO A 1 189 ? -17.880 -32.204 14.279 1.00 76.69 189 PRO A C 1
ATOM 1417 O O . PRO A 1 189 ? -16.759 -32.500 14.698 1.00 76.69 189 PRO A O 1
ATOM 1420 N N . LEU A 1 190 ? -18.446 -31.015 14.493 1.00 68.44 190 LEU A N 1
ATOM 1421 C CA . LEU A 1 190 ? -17.903 -30.032 15.421 1.00 68.44 190 LEU A CA 1
ATOM 1422 C C . LEU A 1 190 ? -17.828 -30.687 16.799 1.00 68.44 190 LEU A C 1
ATOM 1424 O O . LEU A 1 190 ? -18.835 -31.146 17.334 1.00 68.44 190 LEU A O 1
ATOM 1428 N N . ASN A 1 191 ? -16.617 -30.763 17.339 1.00 67.88 191 ASN A N 1
ATOM 1429 C CA . ASN A 1 191 ? -16.358 -31.303 18.661 1.00 67.88 191 ASN A CA 1
ATOM 1430 C C . ASN A 1 191 ? -16.905 -30.318 19.707 1.00 67.88 191 ASN A C 1
ATOM 1432 O O . ASN A 1 191 ? -16.209 -29.398 20.128 1.00 67.88 191 ASN A O 1
ATOM 1436 N N . THR A 1 192 ? -18.176 -30.468 20.077 1.00 63.00 192 THR A N 1
ATOM 1437 C CA . THR A 1 192 ? -18.826 -29.729 21.168 1.00 63.00 192 THR A CA 1
ATOM 1438 C C . THR A 1 192 ? -18.520 -30.409 22.498 1.00 63.00 192 THR A C 1
ATOM 1440 O O . THR A 1 192 ? -19.415 -30.919 23.174 1.00 63.00 192 THR A O 1
ATOM 1443 N N . GLY A 1 193 ? -17.235 -30.473 22.849 1.00 75.00 193 GLY A N 1
ATOM 1444 C CA . GLY A 1 193 ? -16.833 -30.857 24.197 1.00 75.00 193 GLY A CA 1
ATOM 1445 C C . GLY A 1 193 ? -17.469 -29.917 25.234 1.00 75.00 193 GLY A C 1
ATOM 1446 O O . GLY A 1 193 ? -17.762 -28.763 24.902 1.00 75.00 193 GLY A O 1
ATOM 1447 N N . PRO A 1 194 ? -17.717 -30.394 26.467 1.00 67.62 194 PRO A N 1
ATOM 1448 C CA . PRO A 1 194 ? -18.247 -29.563 27.539 1.00 67.62 194 PRO A CA 1
ATOM 1449 C C . PRO A 1 194 ? -17.310 -28.375 27.754 1.00 67.62 194 PRO A C 1
ATOM 1451 O O . PRO A 1 194 ? -16.132 -28.537 28.061 1.00 67.62 194 PRO A O 1
ATOM 1454 N N . VAL A 1 195 ? -17.833 -27.177 27.518 1.00 64.50 195 VAL A N 1
ATOM 1455 C CA . VAL A 1 195 ? -17.113 -25.936 27.781 1.00 64.50 195 VAL A CA 1
ATOM 1456 C C . VAL A 1 195 ? -17.134 -25.754 29.292 1.00 64.50 195 VAL A C 1
ATOM 1458 O O . VAL A 1 195 ? -18.200 -25.531 29.865 1.00 64.50 195 VAL A O 1
ATOM 1461 N N . ASP A 1 196 ? -15.982 -25.914 29.940 1.00 63.97 196 ASP A N 1
ATOM 1462 C CA . ASP A 1 196 ? -15.854 -25.678 31.375 1.00 63.97 196 ASP A CA 1
ATOM 1463 C C . ASP A 1 196 ? -16.274 -24.229 31.694 1.00 63.97 196 ASP A C 1
ATOM 1465 O O . ASP A 1 196 ? -15.653 -23.282 31.202 1.00 63.97 196 ASP A O 1
ATOM 1469 N N . PRO A 1 197 ? -17.299 -24.001 32.536 1.00 63.69 197 PRO A N 1
ATOM 1470 C CA . PRO A 1 197 ? -17.784 -22.655 32.856 1.00 63.69 197 PRO A CA 1
ATOM 1471 C C . PRO A 1 197 ? -16.816 -21.849 33.745 1.00 63.69 197 PRO A C 1
ATOM 1473 O O . PRO A 1 197 ? -17.109 -20.713 34.115 1.00 63.69 197 PRO A O 1
ATOM 1476 N N . ALA A 1 198 ? -15.658 -22.410 34.102 1.00 62.84 198 ALA A N 1
ATOM 1477 C CA . ALA A 1 198 ? -14.713 -21.822 35.048 1.00 62.84 198 ALA A CA 1
ATOM 1478 C C . ALA A 1 198 ? -13.722 -20.817 34.426 1.00 62.84 198 ALA A C 1
ATOM 1480 O O . ALA A 1 198 ? -12.929 -20.221 35.152 1.00 62.84 198 ALA A O 1
ATOM 1481 N N . THR A 1 199 ? -13.751 -20.594 33.108 1.00 60.00 199 THR A N 1
ATOM 1482 C CA . THR A 1 199 ? -12.825 -19.668 32.422 1.00 60.00 199 THR A CA 1
ATOM 1483 C C . THR A 1 199 ? -13.521 -18.413 31.894 1.00 60.00 199 THR A C 1
ATOM 1485 O O . THR A 1 199 ? -13.221 -17.927 30.807 1.00 60.00 199 THR A O 1
ATOM 1488 N N . LEU A 1 200 ? -14.460 -17.859 32.664 1.00 63.12 200 LEU A N 1
ATOM 1489 C CA . LEU A 1 200 ? -14.982 -16.520 32.395 1.00 63.12 200 LEU A CA 1
ATOM 1490 C C . LEU A 1 200 ? -13.921 -15.471 32.782 1.00 63.12 200 LEU A C 1
ATOM 1492 O O . LEU A 1 200 ? -13.534 -15.402 33.954 1.00 63.12 200 LEU A O 1
ATOM 1496 N N . PRO A 1 201 ? -13.431 -14.642 31.841 1.00 67.19 201 PRO A N 1
ATOM 1497 C CA . PRO A 1 201 ? -12.572 -13.520 32.186 1.00 67.19 201 PRO A CA 1
ATOM 1498 C C . PRO A 1 201 ? -13.354 -12.546 33.073 1.00 67.19 201 PRO A C 1
ATOM 1500 O O . PRO A 1 201 ? -14.464 -12.128 32.743 1.00 67.19 201 PRO A O 1
ATOM 1503 N N . LYS A 1 202 ? -12.766 -12.199 34.224 1.00 72.81 202 LYS A N 1
ATOM 1504 C CA . LYS A 1 202 ? -13.311 -11.210 35.161 1.00 72.81 202 LYS A CA 1
ATOM 1505 C C . LYS A 1 202 ? -13.648 -9.909 34.413 1.00 72.81 202 LYS A C 1
ATOM 1507 O O . LYS A 1 202 ? -12.778 -9.399 33.703 1.00 72.81 202 LYS A O 1
ATOM 1512 N N . PRO A 1 203 ? -14.849 -9.330 34.593 1.00 60.59 203 PRO A N 1
ATOM 1513 C CA . PRO A 1 203 ? -15.155 -8.018 34.046 1.00 60.59 203 PRO A CA 1
ATOM 1514 C C . PRO A 1 203 ? -14.289 -6.970 34.753 1.00 60.59 203 PRO A C 1
ATOM 1516 O O . PRO A 1 203 ? -14.473 -6.675 35.933 1.00 60.59 203 PRO A O 1
ATOM 1519 N N . LEU A 1 204 ? -13.323 -6.406 34.029 1.00 59.03 204 LEU A N 1
ATOM 1520 C CA . LEU A 1 204 ? -12.601 -5.197 34.422 1.00 59.03 204 LEU A CA 1
ATOM 1521 C C . LEU A 1 204 ? -13.543 -3.997 34.253 1.00 59.03 204 LEU A C 1
ATOM 1523 O O . LEU A 1 204 ? -13.445 -3.225 33.304 1.00 59.03 204 LEU A O 1
ATOM 1527 N N . ALA A 1 205 ? -14.487 -3.860 35.181 1.00 60.41 205 ALA A N 1
ATOM 1528 C CA . ALA A 1 205 ? -15.248 -2.636 35.350 1.00 60.41 205 ALA A CA 1
ATOM 1529 C C . ALA A 1 205 ? -14.331 -1.590 35.997 1.00 60.41 205 ALA A C 1
ATOM 1531 O O . ALA A 1 205 ? -14.122 -1.592 37.209 1.00 60.41 205 ALA A O 1
ATOM 1532 N N . LYS A 1 206 ? -13.760 -0.701 35.180 1.00 68.44 206 LYS A N 1
ATOM 1533 C CA . LYS A 1 206 ? -13.340 0.615 35.663 1.00 68.44 206 LYS A CA 1
ATOM 1534 C C . LYS A 1 206 ? -14.490 1.589 35.389 1.00 68.44 206 LYS A C 1
ATOM 1536 O O . LYS A 1 206 ? -14.914 1.671 34.236 1.00 68.44 206 LYS A O 1
ATOM 1541 N N . PRO A 1 207 ? -15.015 2.292 36.404 1.00 60.88 207 PRO A N 1
ATOM 1542 C CA . PRO A 1 207 ? -15.963 3.370 36.180 1.00 60.88 207 PRO A CA 1
ATOM 1543 C C . PRO A 1 207 ? -15.236 4.494 35.439 1.00 60.88 207 PRO A C 1
ATOM 1545 O O . PRO A 1 207 ? -14.220 5.000 35.911 1.00 60.88 207 PRO A O 1
ATOM 1548 N N . ILE A 1 208 ? -15.725 4.846 34.251 1.00 60.31 208 ILE A N 1
ATOM 1549 C CA . ILE A 1 208 ? -15.300 6.069 33.574 1.00 60.31 208 ILE A CA 1
ATOM 1550 C C . ILE A 1 208 ? -15.942 7.210 34.357 1.00 60.31 208 ILE A C 1
ATOM 1552 O O . ILE A 1 208 ? -17.155 7.414 34.293 1.00 60.31 208 ILE A O 1
ATOM 1556 N N . GLU A 1 209 ? -15.117 7.894 35.146 1.00 56.47 209 GLU A N 1
ATOM 1557 C CA . GLU A 1 209 ? -15.429 9.194 35.719 1.00 56.47 209 GLU A CA 1
ATOM 1558 C C . GLU A 1 209 ? -15.881 10.133 34.601 1.00 56.47 209 GLU A C 1
ATOM 1560 O O . GLU A 1 209 ? -15.143 10.491 33.684 1.00 56.47 209 GLU A O 1
ATOM 1565 N N . THR A 1 210 ? -17.144 10.520 34.702 1.00 61.44 210 THR A N 1
ATOM 1566 C CA . THR A 1 210 ? -17.706 11.727 34.118 1.00 61.44 210 THR A CA 1
ATOM 1567 C C . THR A 1 210 ? -16.831 12.932 34.457 1.00 61.44 210 THR A C 1
ATOM 1569 O O . THR A 1 210 ? -16.722 13.304 35.624 1.00 61.44 210 THR A O 1
ATOM 1572 N N . ALA A 1 211 ? -16.275 13.578 33.433 1.00 57.69 211 ALA A N 1
ATOM 1573 C CA . ALA A 1 211 ? -15.675 14.905 33.525 1.00 57.69 211 ALA A CA 1
ATOM 1574 C C . ALA A 1 211 ? -16.417 15.898 32.604 1.00 57.69 211 ALA A C 1
ATOM 1576 O O . ALA A 1 211 ? -17.094 15.480 31.660 1.00 57.69 211 ALA A O 1
ATOM 1577 N N . PRO A 1 212 ? -16.385 17.202 32.930 1.00 60.72 212 PRO A N 1
ATOM 1578 C CA . PRO A 1 212 ? -17.558 18.056 32.825 1.00 60.72 212 PRO A CA 1
ATOM 1579 C C . PRO A 1 212 ? -17.669 18.895 31.547 1.00 60.72 212 PRO A C 1
ATOM 1581 O O . PRO A 1 212 ? -16.710 19.265 30.880 1.00 60.72 212 PRO A O 1
ATOM 1584 N N . LYS A 1 213 ? -18.933 19.239 31.317 1.00 53.97 213 LYS A N 1
ATOM 1585 C CA . LYS A 1 213 ? -19.523 20.390 30.630 1.00 53.97 213 LYS A CA 1
ATOM 1586 C C . LYS A 1 213 ? -18.647 21.664 30.562 1.00 53.97 213 LYS A C 1
ATOM 1588 O O . LYS A 1 213 ? -18.187 22.155 31.586 1.00 53.97 213 LYS A O 1
ATOM 1593 N N . ALA A 1 214 ? -18.671 22.257 29.362 1.00 55.06 214 ALA A N 1
ATOM 1594 C CA . ALA A 1 214 ? -18.511 23.677 29.010 1.00 55.06 214 ALA A CA 1
ATOM 1595 C C . ALA A 1 214 ? -17.108 24.311 29.029 1.00 55.06 214 ALA A C 1
ATOM 1597 O O . ALA A 1 214 ? -16.553 24.565 30.089 1.00 55.06 214 ALA A O 1
ATOM 1598 N N . ALA A 1 215 ? -16.653 24.758 27.850 1.00 48.06 215 ALA A N 1
ATOM 1599 C CA . ALA A 1 215 ? -16.103 26.106 27.675 1.00 48.06 215 ALA A CA 1
ATOM 1600 C C . ALA A 1 215 ? -15.965 26.493 26.186 1.00 48.06 215 ALA A C 1
ATOM 1602 O O . ALA A 1 215 ? -15.238 25.856 25.434 1.00 48.06 215 ALA A O 1
ATOM 1603 N N . ALA A 1 216 ? -16.623 27.604 25.847 1.00 54.06 216 ALA A N 1
ATOM 1604 C CA . ALA A 1 216 ? -16.186 28.647 24.919 1.00 54.06 216 ALA A CA 1
ATOM 1605 C C . ALA A 1 216 ? -16.019 28.319 23.421 1.00 54.06 216 ALA A C 1
ATOM 1607 O O . ALA A 1 216 ? -14.944 27.976 22.935 1.00 54.06 216 ALA A O 1
ATOM 1608 N N . GLU A 1 217 ? -17.077 28.648 22.674 1.00 55.91 217 GLU A N 1
ATOM 1609 C CA . GLU A 1 217 ? -16.965 29.261 21.350 1.00 55.91 217 GLU A CA 1
ATOM 1610 C C . GLU A 1 217 ? -15.944 30.410 21.376 1.00 55.91 217 GLU A C 1
ATOM 1612 O O . GLU A 1 217 ? -16.091 31.380 22.124 1.00 55.91 217 GLU A O 1
ATOM 1617 N N . LYS A 1 218 ? -14.933 30.338 20.510 1.00 60.31 218 LYS A N 1
ATOM 1618 C CA . LYS A 1 218 ? -14.130 31.497 20.127 1.00 60.31 218 LYS A CA 1
ATOM 1619 C C . LYS A 1 218 ? -14.075 31.538 18.605 1.00 60.31 218 LYS A C 1
ATOM 1621 O O . LYS A 1 218 ? -13.365 30.757 17.980 1.00 60.31 218 LYS A O 1
ATOM 1626 N N . LYS A 1 219 ? -14.883 32.428 18.025 1.00 61.72 219 LYS A N 1
ATOM 1627 C CA . LYS A 1 219 ? -14.769 32.857 16.627 1.00 61.72 219 LYS A CA 1
ATOM 1628 C C . LYS A 1 219 ? -13.356 33.416 16.401 1.00 61.72 219 LYS A C 1
ATOM 1630 O O . LYS A 1 219 ? -12.939 34.251 17.204 1.00 61.72 219 LYS A O 1
ATOM 1635 N N . PRO A 1 220 ? -12.636 33.018 15.344 1.00 62.28 220 PRO A N 1
ATOM 1636 C CA . PRO A 1 220 ? -11.595 33.853 14.783 1.00 62.28 220 PRO A CA 1
ATOM 1637 C C . PRO A 1 220 ? -12.172 34.708 13.655 1.00 62.28 220 PRO A C 1
ATOM 1639 O O . PRO A 1 220 ? -12.869 34.225 12.761 1.00 62.28 220 PRO A O 1
ATOM 1642 N N . ASP A 1 221 ? -11.881 35.995 13.785 1.00 55.03 221 ASP A N 1
ATOM 1643 C CA . ASP A 1 221 ? -12.237 37.078 12.895 1.00 55.03 221 ASP A CA 1
ATOM 1644 C C . ASP A 1 221 ? -11.796 36.837 11.451 1.00 55.03 221 ASP A C 1
ATOM 1646 O O . ASP A 1 221 ? -10.682 36.403 11.154 1.00 55.03 221 ASP A O 1
ATOM 1650 N N . SER A 1 222 ? -12.700 37.212 10.558 1.00 55.12 222 SER A N 1
ATOM 1651 C CA . SER A 1 222 ? -12.425 37.619 9.193 1.00 55.12 222 SER A CA 1
ATOM 1652 C C . SER A 1 222 ? -11.441 38.794 9.184 1.00 55.12 222 SER A C 1
ATOM 1654 O O . SER A 1 222 ? -11.828 39.923 9.489 1.00 55.12 222 SER A O 1
ATOM 1656 N N . SER A 1 223 ? -10.190 38.553 8.801 1.00 58.00 223 SER A N 1
ATOM 1657 C CA . SER A 1 223 ? -9.304 39.602 8.297 1.00 58.00 223 SER A CA 1
ATOM 1658 C C . SER A 1 223 ? -8.990 39.338 6.829 1.00 58.00 223 SER A C 1
ATOM 1660 O O . SER A 1 223 ? -8.165 38.509 6.450 1.00 58.00 223 SER A O 1
ATOM 1662 N N . GLU A 1 224 ? -9.724 40.067 5.997 1.00 54.28 224 GLU A N 1
ATOM 1663 C CA . GLU A 1 224 ? -9.378 40.361 4.618 1.00 54.28 224 GLU A CA 1
ATOM 1664 C C . GLU A 1 224 ? -7.995 41.032 4.596 1.00 54.28 224 GLU A C 1
ATOM 1666 O O . GLU A 1 224 ? -7.797 42.087 5.198 1.00 54.28 224 GLU A O 1
ATOM 1671 N N . SER A 1 225 ? -7.027 40.441 3.897 1.00 55.66 225 SER A N 1
ATOM 1672 C CA . SER A 1 225 ? -5.845 41.166 3.433 1.00 55.66 225 SER A CA 1
ATOM 1673 C C . SER A 1 225 ? -5.796 41.097 1.911 1.00 55.66 225 SER A C 1
ATOM 1675 O O . SER A 1 225 ? -5.304 40.165 1.280 1.00 55.66 225 SER A O 1
ATOM 1677 N N . SER A 1 226 ? -6.375 42.131 1.313 1.00 53.38 226 SER A N 1
ATOM 1678 C CA . SER A 1 226 ? -6.201 42.503 -0.082 1.00 53.38 226 SER A CA 1
ATOM 1679 C C . SER A 1 226 ? -4.736 42.878 -0.332 1.00 53.38 226 SER A C 1
ATOM 1681 O O . SER A 1 226 ? -4.320 44.006 -0.070 1.00 53.38 226 SER A O 1
ATOM 1683 N N . GLY A 1 227 ? -3.944 41.926 -0.821 1.00 57.31 227 GLY A N 1
ATOM 1684 C CA . GLY A 1 227 ? -2.624 42.179 -1.393 1.00 57.31 227 GLY A CA 1
ATOM 1685 C C . GLY A 1 227 ? -2.755 42.502 -2.877 1.00 57.31 227 GLY A C 1
ATOM 1686 O O . GLY A 1 227 ? -2.839 41.603 -3.706 1.00 57.31 227 GLY A O 1
ATOM 1687 N N . SER A 1 228 ? -2.808 43.791 -3.204 1.00 56.31 228 SER A N 1
ATOM 1688 C CA . SER A 1 228 ? -2.700 44.314 -4.565 1.00 56.31 228 SER A CA 1
ATOM 1689 C C . SER A 1 228 ? -1.268 44.139 -5.081 1.00 56.31 228 SER A C 1
ATOM 1691 O O . SER A 1 228 ? -0.375 44.890 -4.686 1.00 56.31 228 SER A O 1
ATOM 1693 N N . GLU A 1 229 ? -1.047 43.170 -5.965 1.00 64.94 229 GLU A N 1
ATOM 1694 C CA . GLU A 1 229 ? 0.203 43.027 -6.711 1.00 64.94 229 GLU A CA 1
ATOM 1695 C C . GLU A 1 229 ? 0.070 43.769 -8.049 1.00 64.94 229 GLU A C 1
ATOM 1697 O O . GLU A 1 229 ? -0.774 43.451 -8.889 1.00 64.94 229 GLU A O 1
ATOM 1702 N N . ALA A 1 230 ? 0.852 44.838 -8.196 1.00 68.69 230 ALA A N 1
ATOM 1703 C CA . ALA A 1 230 ? 0.900 45.672 -9.389 1.00 68.69 230 ALA A CA 1
ATOM 1704 C C . ALA A 1 230 ? 1.639 44.953 -10.537 1.00 68.69 230 ALA A C 1
ATOM 1706 O O . ALA A 1 230 ? 2.661 44.312 -10.286 1.00 68.69 230 ALA A O 1
ATOM 1707 N N . PRO A 1 231 ? 1.196 45.086 -11.800 1.00 70.81 231 PRO A N 1
ATOM 1708 C CA . PRO A 1 231 ? 1.940 44.559 -12.937 1.00 70.81 231 PRO A CA 1
ATOM 1709 C C . PRO A 1 231 ? 3.162 45.442 -13.262 1.00 70.81 231 PRO A C 1
ATOM 1711 O O . PRO A 1 231 ? 3.066 46.672 -13.190 1.00 70.81 231 PRO A O 1
ATOM 1714 N N . PRO A 1 232 ? 4.300 44.853 -13.671 1.00 72.19 232 PRO A N 1
ATOM 1715 C CA . PRO A 1 232 ? 5.430 45.613 -14.186 1.00 72.19 232 PRO A CA 1
ATOM 1716 C C . PRO A 1 232 ? 5.074 46.230 -15.545 1.00 72.19 232 PRO A C 1
ATOM 1718 O O . PRO A 1 232 ? 4.614 45.542 -16.458 1.00 72.19 232 PRO A O 1
ATOM 1721 N N . GLN A 1 233 ? 5.283 47.541 -15.662 1.00 62.09 233 GLN A N 1
ATOM 1722 C CA . GLN A 1 233 ? 5.249 48.255 -16.935 1.00 62.09 233 GLN A CA 1
ATOM 1723 C C . GLN A 1 233 ? 6.450 47.828 -17.790 1.00 62.09 233 GLN A C 1
ATOM 1725 O O . GLN A 1 233 ? 7.565 47.707 -17.277 1.00 62.09 233 GLN A O 1
ATOM 1730 N N . ALA A 1 234 ? 6.181 47.579 -19.071 1.00 68.00 234 ALA A N 1
ATOM 1731 C CA . ALA A 1 234 ? 7.169 47.380 -20.127 1.00 68.00 234 ALA A CA 1
ATOM 1732 C C . ALA A 1 234 ? 7.471 48.708 -20.829 1.00 68.00 234 ALA A C 1
ATOM 1734 O O . ALA A 1 234 ? 6.538 49.542 -20.910 1.00 68.00 234 ALA A O 1
#

Sequence (234 aa):
MKTLTEFDAFRLKNAMNTKKELTAAGKTAEELPAAMGEALKLEGDKLTLFLAALEVAEERPEGLKRVVVFAVEEGKSAPKGALLKGDKNFLAEFFAPPQSAQKRFDSRDGGGRDGKRGGKGKGGGKGRGGRNEGGGRGPRPERAAPVNVPHNPLKVDIFVKPGASTAKPGEEPAKHSRPPRKRRPPHPPLNTGPVDPATLPKPLAKPIETAPKAAAEKKPDSSESSGSEAPPQA

Foldseek 3Di:
DDWDDKFFLVLLVVLVVVLVVCVVVVDDPVCSLVVSCVVSVNDDPRSVVSVVQSVVCVVPSPQFGMKIKDQDDPPDDDPPQWDDDPRITIHTDGDDDPPPPPPPVPCPPVDDDDDDDDDDDDDDDDDDDDDDPDDDPDDDDDDDDDDDDDDDPDPPPPDDDDDDDDDDDDDDDDPDDDDDPPDDPDDDDDPPDPDPPPPDDDPPDDDDDDDDDDDDDDDDDDDDDPDDDDDDDD

Radius of gyration: 34.87 Å; chains: 1; bounding box: 61×109×85 Å

pLDDT: mean 73.08, std 19.68, range [42.69, 98.06]